Protein AF-A0AAP3MD55-F1 (afdb_monomer_lite)

Foldseek 3Di:
DDAQEFEDLADVVVVLVVQQVVLVVLPDPVVVVVLVVVVVVLVVVLVVCVVVPDDPVSVVVSVVVNCCCVCQFSNDWGKHWYDHLQPPPPDPDTSIDGGGGCNPRVVSSVVRVVVVVVLVVVCVVVVQPPLPRCSRQHDCRLVVLVCCLLPDALPVCVQLLQLLLQLCQFFPCVPCVPPVVVDDPVCCVPPPAVLCVQQVDTHQPTWTQGPVRDIGGSNVSSVVSSVVLLVSLVVSLVVVQVCSVVVSVVSDDDDPDDDVPNDTSFNSQQSSCCVPVVDNDGSSSSSSRSNSVVSNLVSVLVNCVVVVVVVVSVVSVVVVVVVVVVVVVVD

pLDDT: mean 78.18, std 13.75, range [32.19, 92.44]

Radius of gyration: 30.81 Å; chains: 1; bounding box: 77×43×80 Å

Sequence (331 aa):
MSPLLIYTPQNGIYLKELLDGMATLLTESTFSTACDIIMILSVGMVGYQYVMGKKLESLTRFMLTTFLVMYCVLGIKVPVAIIDMQTAEGAGEALTVDHVPLGVALPASLISGMGYGITTAFSDVFRMPDSLEYNKTGMIFGARTWLAATQTRLSMSPDLAQDLSSYIRQCVFTAKLLASHQLSPQELTQSAHLSKTYFEEPSPIYRVILHNGVNLSCGDAAANLKTRLPIAAKLELERLNHLVTTGALTSRNTDSSSLPGEKTFGDRLEAAHKYYMNITEDAAETLTQNILINATRDAAADAFAFSGADAALMNYTNTDSTQKMHIAEAN

InterPro domains:
  IPR012931 TraG, N-terminal, Proteobacteria [PF07916] (6-323)

Organism: Legionella pneumophila (NCBI:txid446)

Secondary structure (DSSP, 8-state):
-PPEEEEESS-HHHHHHHHHHHHHHHHSHHHHHHHHHHHHHHHHHHHHHHHTT--THHHHHHHHHHHIIIIIIII-EEEEEEEETTT-SS-S--EEEEEEEHHHHHHHHHHHHHHHHHHHHHHHHS---TTT-HHHH-TTHHHHHHHHHHT---TT-HHHHHHHHHHIIIIIIIIIIIIS--S-HHHHHH-S-HHHHHHSS--SS-EEE-TTS-EEEHHHHHHHHHHHHHHHHHHHHHHHHHHHHHHHGGG--S-----TT---HHHHHHHHHHHHH-----HHHHHHHHHHHHHHHHHHHHHHHHTT-HHHHHHHHHHHHHHHHHHHHT-

Structure (mmCIF, N/CA/C/O backbone):
data_AF-A0AAP3MD55-F1
#
_entry.id   AF-A0AAP3MD55-F1
#
loop_
_atom_site.group_PDB
_atom_site.id
_atom_site.type_symbol
_atom_site.label_atom_id
_atom_site.label_alt_id
_atom_site.label_comp_id
_atom_site.label_asym_id
_atom_site.label_entity_id
_atom_site.label_seq_id
_atom_site.pdbx_PDB_ins_code
_atom_site.Cartn_x
_atom_site.Cartn_y
_atom_site.Cartn_z
_atom_site.occupancy
_atom_site.B_iso_or_equiv
_atom_site.auth_seq_id
_atom_site.auth_comp_id
_atom_site.auth_asym_id
_atom_site.auth_atom_id
_atom_site.pdbx_PDB_model_num
ATOM 1 N N . MET A 1 1 ? -4.337 -6.535 37.230 1.00 57.78 1 MET A N 1
ATOM 2 C CA . MET A 1 1 ? -5.018 -7.342 36.195 1.00 57.78 1 MET A CA 1
ATOM 3 C C . MET A 1 1 ? -4.155 -7.289 34.953 1.00 57.78 1 MET A C 1
ATOM 5 O O . MET A 1 1 ? -3.677 -6.208 34.639 1.00 57.78 1 MET A O 1
ATOM 9 N N . SER A 1 2 ? -3.887 -8.427 34.315 1.00 73.62 2 SER A N 1
ATOM 10 C CA . SER A 1 2 ? -3.218 -8.453 33.010 1.00 73.62 2 SER A CA 1
ATOM 11 C C . SER A 1 2 ? -4.087 -7.726 31.975 1.00 73.62 2 SER A C 1
ATOM 13 O O . SER A 1 2 ? -5.309 -7.905 32.021 1.00 73.62 2 SER A O 1
ATOM 15 N N . PRO A 1 3 ? -3.505 -6.909 31.081 1.00 82.69 3 PR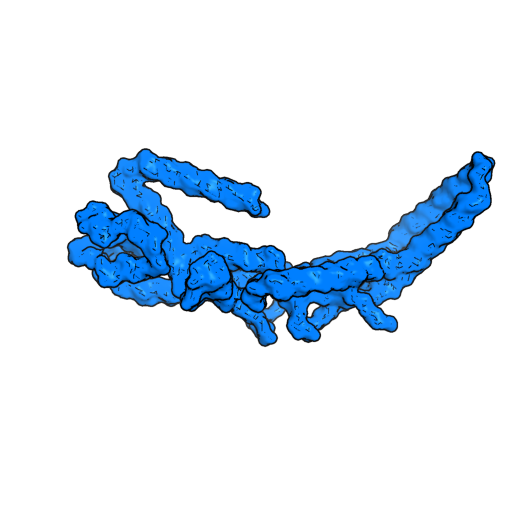O A N 1
ATOM 16 C CA . PRO A 1 3 ? -4.276 -6.226 30.052 1.00 82.69 3 PRO A CA 1
ATOM 17 C C . PRO A 1 3 ? -4.895 -7.234 29.082 1.00 82.69 3 PRO A C 1
ATOM 19 O O . PRO A 1 3 ? -4.301 -8.274 28.788 1.00 82.69 3 PRO A O 1
ATOM 22 N N . LEU A 1 4 ? -6.096 -6.928 28.593 1.00 88.50 4 LEU A N 1
ATOM 23 C CA . LEU A 1 4 ? -6.708 -7.693 27.507 1.00 88.50 4 LEU A CA 1
ATOM 24 C C . LEU A 1 4 ? -6.009 -7.351 26.193 1.00 88.50 4 LEU A C 1
ATOM 26 O O . LEU A 1 4 ? -5.768 -6.182 25.902 1.00 88.50 4 LEU A O 1
ATOM 30 N N . LEU A 1 5 ? -5.695 -8.375 25.405 1.00 89.38 5 LEU A N 1
ATOM 31 C CA . LEU A 1 5 ? -4.980 -8.224 24.141 1.00 89.38 5 LEU A CA 1
ATOM 32 C C . LEU A 1 5 ? -5.976 -8.054 22.998 1.00 89.38 5 LEU A C 1
ATOM 34 O O . LEU A 1 5 ? -6.866 -8.891 22.838 1.00 89.38 5 LEU A O 1
ATOM 38 N N . ILE A 1 6 ? -5.817 -6.998 22.205 1.00 89.94 6 ILE A N 1
ATOM 39 C CA . ILE A 1 6 ? -6.561 -6.797 20.959 1.00 89.94 6 ILE A CA 1
ATOM 40 C C . ILE A 1 6 ? -5.572 -6.789 19.804 1.00 89.94 6 ILE A C 1
ATOM 42 O O . ILE A 1 6 ? -4.626 -6.007 19.802 1.00 89.94 6 ILE A O 1
ATOM 46 N N . TYR A 1 7 ? -5.814 -7.635 18.812 1.00 87.44 7 TYR A N 1
ATOM 47 C CA . TYR A 1 7 ? -4.990 -7.697 17.610 1.00 87.44 7 TYR A CA 1
ATOM 48 C C . TYR A 1 7 ? -5.625 -6.897 16.474 1.00 87.44 7 TYR A C 1
ATOM 50 O O . TYR A 1 7 ? -6.826 -7.010 16.224 1.00 87.44 7 TYR A O 1
ATOM 58 N N . THR A 1 8 ? -4.821 -6.121 15.752 1.00 83.56 8 THR A N 1
ATOM 59 C CA . THR A 1 8 ? -5.267 -5.394 14.557 1.00 83.56 8 THR A CA 1
ATOM 60 C C . THR A 1 8 ? -4.298 -5.608 13.395 1.00 83.56 8 THR A C 1
ATOM 62 O O . THR A 1 8 ? -3.088 -5.532 13.605 1.00 83.56 8 THR A O 1
ATOM 65 N N . PRO A 1 9 ? -4.794 -5.881 12.173 1.00 73.19 9 PRO A N 1
ATOM 66 C CA . PRO A 1 9 ? -3.940 -6.124 11.013 1.00 73.19 9 PRO A CA 1
ATOM 67 C C . PRO A 1 9 ? -3.245 -4.865 10.488 1.00 73.19 9 PRO A C 1
ATOM 69 O O . PRO A 1 9 ? -2.283 -4.990 9.739 1.00 73.19 9 PRO A O 1
ATOM 72 N N . GLN A 1 10 ? -3.759 -3.670 10.804 1.00 71.75 10 GLN A N 1
ATOM 73 C CA . GLN A 1 10 ? -3.178 -2.392 10.391 1.00 71.75 10 GLN A CA 1
ATOM 74 C C . GLN A 1 10 ? -3.721 -1.239 11.250 1.00 71.75 10 GLN A C 1
ATOM 76 O O . GLN A 1 10 ? -4.864 -1.280 11.714 1.00 71.75 10 GLN A O 1
ATOM 81 N N . ASN A 1 11 ? -2.924 -0.174 11.380 1.00 71.56 11 ASN A N 1
ATOM 82 C CA . ASN A 1 11 ? -3.318 1.126 11.930 1.00 71.56 11 ASN A CA 1
ATOM 83 C C . ASN A 1 11 ? -3.772 1.071 13.402 1.00 71.56 11 ASN A C 1
ATOM 85 O O . ASN A 1 11 ? -4.817 1.613 13.771 1.00 71.56 11 ASN A O 1
ATOM 89 N N . GLY A 1 12 ? -2.971 0.436 14.262 1.00 77.50 12 GLY A N 1
ATOM 90 C CA . GLY A 1 12 ? -3.258 0.337 15.697 1.00 77.50 12 GLY A CA 1
ATOM 91 C C . GLY A 1 12 ? -3.393 1.677 16.422 1.00 77.50 12 GLY A C 1
ATOM 92 O O . GLY A 1 12 ? -4.111 1.757 17.416 1.00 77.50 12 GLY A O 1
ATOM 93 N N . ILE A 1 13 ? -2.791 2.747 15.899 1.00 80.62 13 ILE A N 1
ATOM 94 C CA . ILE A 1 13 ? -2.913 4.107 16.448 1.00 80.62 13 ILE A CA 1
ATOM 95 C C . ILE A 1 13 ? -4.346 4.629 16.321 1.00 80.62 13 ILE A C 1
ATOM 97 O O . ILE A 1 13 ? -4.876 5.179 17.279 1.00 80.62 13 ILE A O 1
ATOM 101 N N . TYR A 1 14 ? -5.015 4.387 15.193 1.00 82.56 14 TYR A N 1
ATOM 102 C CA . TYR A 1 14 ? -6.408 4.805 15.019 1.00 82.56 14 TYR A CA 1
ATOM 103 C C . TYR A 1 14 ? -7.353 4.032 15.946 1.00 82.56 14 TYR A C 1
ATOM 105 O O . TYR A 1 14 ? -8.288 4.594 16.512 1.00 82.56 14 TYR A O 1
ATOM 113 N N . LEU A 1 15 ? -7.085 2.737 16.155 1.00 86.88 15 LEU A N 1
ATOM 114 C CA . LEU A 1 15 ? -7.827 1.939 17.132 1.00 86.88 15 LEU A CA 1
ATOM 115 C C . LEU A 1 15 ? -7.600 2.452 18.561 1.00 86.88 15 LEU A C 1
ATOM 117 O O . LEU A 1 15 ? -8.547 2.508 19.344 1.00 86.88 15 LEU A O 1
ATOM 121 N N . LYS A 1 16 ? -6.368 2.861 18.885 1.00 86.56 16 LYS A N 1
ATOM 122 C CA . LYS A 1 16 ? -6.043 3.503 20.159 1.00 86.56 16 LYS A CA 1
ATOM 123 C C . LYS A 1 16 ? -6.838 4.799 20.337 1.00 86.56 16 LYS A C 1
ATOM 125 O O . LYS A 1 16 ? -7.533 4.925 21.336 1.00 86.56 16 LYS A O 1
ATOM 130 N N . GLU A 1 17 ? -6.807 5.707 19.360 1.00 87.88 17 GLU A N 1
ATOM 131 C CA . GLU A 1 17 ? -7.567 6.968 19.393 1.00 87.88 17 GLU A CA 1
ATOM 132 C C . GLU A 1 17 ? -9.073 6.737 19.572 1.00 87.88 17 GLU A C 1
ATOM 134 O O . GLU A 1 17 ? -9.729 7.446 20.335 1.00 87.88 17 GLU A O 1
ATOM 139 N N . LEU A 1 18 ? -9.626 5.711 18.919 1.00 90.31 18 LEU A N 1
ATOM 140 C CA . LEU A 1 18 ? -11.033 5.339 19.057 1.00 90.31 18 LEU A CA 1
ATOM 141 C C . LEU A 1 18 ? -11.353 4.858 20.480 1.00 90.31 18 LEU A C 1
ATOM 143 O O . LEU A 1 18 ? -12.345 5.296 21.068 1.00 90.31 18 LEU A O 1
ATOM 147 N N . LEU A 1 19 ? -10.524 3.976 21.049 1.00 91.44 19 LEU A N 1
ATOM 148 C CA . LEU A 1 19 ? -10.720 3.472 22.411 1.00 91.44 19 LEU A CA 1
ATOM 149 C C . LEU A 1 19 ? -10.493 4.562 23.470 1.00 91.44 19 LEU A C 1
ATOM 151 O O . LEU A 1 19 ? -11.279 4.636 24.413 1.00 91.44 19 LEU A O 1
ATOM 155 N N . ASP A 1 20 ? -9.495 5.430 23.291 1.00 91.19 20 ASP A N 1
ATOM 156 C CA . ASP A 1 20 ? -9.236 6.596 24.147 1.00 91.19 20 ASP A CA 1
ATOM 157 C C . ASP A 1 20 ? -10.417 7.582 24.105 1.00 91.19 20 ASP A C 1
ATOM 159 O O . ASP A 1 20 ? -10.906 8.038 25.145 1.00 91.19 20 ASP A O 1
ATOM 163 N N . GLY A 1 21 ? -10.936 7.874 22.907 1.00 90.56 21 GLY A N 1
ATOM 164 C CA . GLY A 1 21 ? -12.112 8.722 22.719 1.00 90.56 21 GLY A CA 1
ATOM 165 C C . GLY A 1 21 ? -13.358 8.138 23.387 1.00 90.56 21 GLY A C 1
ATOM 166 O O . GLY A 1 21 ? -14.072 8.840 24.104 1.00 90.56 21 GLY A O 1
ATOM 167 N N . MET A 1 22 ? -13.590 6.832 23.234 1.00 89.94 22 MET A N 1
ATOM 168 C CA . MET A 1 22 ? -14.680 6.130 23.914 1.00 89.94 22 MET A CA 1
ATOM 169 C C . MET A 1 22 ? -14.520 6.168 25.440 1.00 89.94 22 MET A C 1
ATOM 171 O O . MET A 1 22 ? -15.483 6.471 26.144 1.00 89.94 22 MET A O 1
ATOM 175 N N . ALA A 1 23 ? -13.327 5.874 25.964 1.00 90.00 23 ALA A N 1
ATOM 176 C CA . ALA A 1 23 ? -13.060 5.904 27.401 1.00 90.00 23 ALA A CA 1
ATOM 177 C C . ALA A 1 23 ? -13.320 7.300 27.987 1.00 90.00 23 ALA A C 1
ATOM 179 O O . ALA A 1 23 ? -13.943 7.414 29.044 1.00 90.00 23 ALA A O 1
ATOM 180 N N . THR A 1 24 ? -12.930 8.347 27.254 1.00 90.56 24 THR A N 1
ATOM 181 C CA . THR A 1 24 ? -13.181 9.748 27.615 1.00 90.56 24 THR A CA 1
ATOM 182 C C . THR A 1 24 ? -14.683 10.049 27.655 1.00 90.56 24 THR A C 1
ATOM 184 O O . THR A 1 24 ? -15.189 10.490 28.688 1.00 90.56 24 THR A O 1
ATOM 187 N N . LEU A 1 25 ? -15.431 9.718 26.596 1.00 88.88 25 LEU A N 1
ATOM 188 C CA . LEU A 1 25 ? -16.883 9.947 26.524 1.00 88.88 25 LEU A CA 1
ATOM 189 C C . LEU A 1 25 ? -17.654 9.241 27.647 1.00 88.88 25 LEU A C 1
ATOM 191 O O . LEU A 1 25 ? -18.584 9.802 28.222 1.00 88.88 25 LEU A O 1
ATOM 195 N N . LEU A 1 26 ? -17.249 8.022 28.007 1.00 86.69 26 LEU A N 1
ATOM 196 C CA . LEU A 1 26 ? -17.885 7.249 29.077 1.00 86.69 26 LEU A CA 1
ATOM 197 C C . LEU A 1 26 ? -17.577 7.781 30.483 1.00 86.69 26 LEU A C 1
ATOM 199 O O . LEU A 1 26 ? -18.231 7.380 31.447 1.00 86.69 26 LEU A O 1
ATOM 203 N N . THR A 1 27 ? -16.575 8.651 30.623 1.00 85.38 27 THR A N 1
ATOM 204 C CA . THR A 1 27 ? -16.281 9.353 31.881 1.00 85.38 27 THR A CA 1
ATOM 205 C C . THR A 1 27 ? -16.984 10.700 32.007 1.00 85.38 27 THR A C 1
ATOM 207 O O . THR A 1 27 ? -17.004 11.259 33.103 1.00 85.38 27 THR A O 1
ATOM 210 N N . GLU A 1 28 ? -17.594 11.217 30.938 1.00 90.88 28 GLU A N 1
ATOM 211 C CA . GLU A 1 28 ? -18.309 12.489 30.999 1.00 90.88 28 GLU A CA 1
ATOM 212 C C . GLU A 1 28 ? -19.597 12.403 31.833 1.00 90.88 28 GLU A C 1
ATOM 214 O O . GLU A 1 28 ? -20.364 11.436 31.780 1.00 90.88 28 GLU A O 1
ATOM 219 N N . SER A 1 29 ? -19.895 13.483 32.561 1.00 88.44 29 SER A N 1
ATOM 220 C CA . SER A 1 29 ? -21.131 13.623 33.344 1.00 88.44 29 SER A CA 1
ATOM 221 C C . SER A 1 29 ? -22.388 13.584 32.471 1.00 88.44 29 SER A C 1
ATOM 223 O O . SER A 1 29 ? -23.437 13.117 32.919 1.00 88.44 29 SER A O 1
ATOM 225 N N . THR A 1 30 ? -22.282 14.017 31.212 1.00 91.38 30 THR A N 1
ATOM 226 C CA . THR A 1 30 ? -23.355 13.939 30.215 1.00 91.38 30 THR A CA 1
ATOM 227 C C . THR A 1 30 ? -23.773 12.491 29.964 1.00 91.38 30 THR A C 1
ATOM 229 O O . THR A 1 30 ? -24.968 12.196 29.948 1.00 91.38 30 THR A O 1
ATOM 232 N N . PHE A 1 31 ? -22.807 11.571 29.837 1.00 88.44 31 PHE A N 1
ATOM 233 C CA . PHE A 1 31 ? -23.082 10.146 29.646 1.00 88.44 31 PHE A CA 1
ATOM 234 C C . PHE A 1 31 ? -23.752 9.534 30.880 1.00 88.44 31 PHE A C 1
ATOM 236 O O . PHE A 1 31 ? -24.764 8.846 30.753 1.00 88.44 31 PHE A O 1
ATOM 243 N N . SER A 1 32 ? -23.253 9.852 32.081 1.00 87.00 32 SER A N 1
ATOM 244 C CA . SER A 1 32 ? -23.887 9.411 33.333 1.00 87.00 32 SER A CA 1
ATOM 245 C C . SER A 1 32 ? -25.334 9.900 33.437 1.00 87.00 32 SER A C 1
ATOM 247 O O . SER A 1 32 ? -26.233 9.119 33.732 1.00 87.00 32 SER A O 1
ATOM 249 N N . THR A 1 33 ? -25.577 11.173 33.118 1.00 91.81 33 THR A N 1
ATOM 250 C CA . THR A 1 33 ? -26.919 11.773 33.170 1.00 91.81 33 THR A CA 1
ATOM 251 C C . THR A 1 33 ? -27.865 11.123 32.158 1.00 91.81 33 THR A C 1
ATOM 253 O O . THR A 1 33 ? -29.029 10.866 32.461 1.00 91.81 33 THR A O 1
ATOM 256 N N . ALA A 1 34 ? -27.374 10.816 30.954 1.00 90.12 34 ALA A N 1
ATOM 257 C CA . ALA A 1 34 ? -28.147 10.094 29.950 1.00 90.12 34 ALA A CA 1
ATOM 258 C C . ALA A 1 34 ? -28.532 8.684 30.436 1.00 90.12 34 ALA A C 1
ATOM 260 O O . ALA A 1 34 ? -29.691 8.285 30.295 1.00 90.12 34 ALA A O 1
ATOM 261 N N . CYS A 1 35 ? -27.598 7.959 31.062 1.00 88.38 35 CYS A N 1
ATOM 262 C CA . CYS A 1 35 ? -27.867 6.660 31.682 1.00 88.38 35 CYS A CA 1
ATOM 263 C C . CYS A 1 35 ? -28.930 6.756 32.787 1.00 88.38 35 CYS A C 1
ATOM 265 O O . CYS A 1 35 ? -29.834 5.920 32.824 1.00 88.38 35 CYS A O 1
ATOM 267 N N . ASP A 1 36 ? -28.887 7.795 33.625 1.00 89.25 36 ASP A N 1
ATOM 268 C CA . ASP A 1 36 ? -29.876 8.016 34.687 1.00 89.25 36 ASP A CA 1
ATOM 269 C C . ASP A 1 36 ? -31.285 8.275 34.129 1.00 89.25 36 ASP A C 1
ATOM 271 O O . ASP A 1 36 ? -32.263 7.681 34.593 1.00 89.25 36 ASP A O 1
ATOM 275 N N . ILE A 1 37 ? -31.408 9.102 33.084 1.00 91.75 37 ILE A N 1
ATOM 276 C CA . ILE A 1 37 ? -32.695 9.374 32.419 1.00 91.75 37 ILE A CA 1
ATOM 277 C C . ILE A 1 37 ? -33.273 8.089 31.812 1.00 91.75 37 ILE A C 1
ATOM 279 O O . ILE A 1 37 ? -34.453 7.781 32.009 1.00 91.75 37 ILE A O 1
ATOM 283 N N . ILE A 1 38 ? -32.446 7.313 31.102 1.00 89.56 38 ILE A N 1
ATOM 284 C CA . ILE A 1 38 ? -32.853 6.028 30.517 1.00 89.56 38 ILE A CA 1
ATOM 285 C C . ILE A 1 38 ? -33.285 5.059 31.620 1.00 89.56 38 ILE A C 1
ATOM 287 O O . ILE A 1 38 ? -34.296 4.370 31.472 1.00 89.56 38 ILE A O 1
ATOM 291 N N . MET A 1 39 ? -32.571 5.035 32.747 1.00 88.38 39 MET A N 1
ATOM 292 C CA . MET A 1 39 ? -32.909 4.186 33.882 1.00 88.38 39 MET A CA 1
ATOM 293 C C . MET A 1 39 ? -34.288 4.542 34.456 1.00 88.38 39 MET A C 1
ATOM 295 O O . MET A 1 39 ? -35.113 3.645 34.627 1.00 88.38 39 MET A O 1
ATOM 299 N N . ILE A 1 40 ? -34.603 5.825 34.653 1.00 90.75 40 ILE A N 1
ATOM 300 C CA . ILE A 1 40 ? -35.925 6.265 35.137 1.00 90.75 40 ILE A CA 1
ATOM 301 C C . ILE A 1 40 ? -37.043 5.848 34.169 1.00 90.75 40 ILE A C 1
ATOM 303 O O . ILE A 1 40 ? -38.055 5.279 34.591 1.00 90.75 40 ILE A O 1
ATOM 307 N N . LEU A 1 41 ? -36.853 6.070 32.864 1.00 90.50 41 LEU A N 1
ATOM 308 C CA . LEU A 1 41 ? -37.822 5.662 31.840 1.00 90.50 41 LEU A CA 1
ATOM 309 C C . LEU A 1 41 ? -38.013 4.139 31.810 1.00 90.50 41 LEU A C 1
ATOM 311 O O . LEU A 1 41 ? -39.141 3.651 31.698 1.00 90.50 41 LEU A O 1
ATOM 315 N N . SER A 1 42 ? -36.923 3.381 31.955 1.00 87.25 42 SER A N 1
ATOM 316 C CA . SER A 1 42 ? -36.950 1.918 31.957 1.00 87.25 42 SER A CA 1
ATOM 317 C C . SER A 1 42 ? -37.716 1.353 33.160 1.00 87.25 42 SER A C 1
ATOM 319 O O . SER A 1 42 ? -38.544 0.456 32.990 1.00 87.25 42 SER A O 1
ATOM 321 N N . VAL A 1 43 ? -37.542 1.943 34.349 1.00 88.69 43 VAL A N 1
ATOM 322 C CA . VAL A 1 43 ? -38.314 1.599 35.553 1.00 88.69 43 VAL A CA 1
ATOM 323 C C . VAL A 1 43 ? -39.800 1.893 35.341 1.00 88.69 43 VAL A C 1
ATOM 325 O O . VAL A 1 43 ? -40.638 1.047 35.658 1.00 88.69 43 VAL A O 1
ATOM 328 N N . GLY A 1 44 ? -40.143 3.043 34.747 1.00 88.44 44 GLY A N 1
ATOM 329 C CA . GLY A 1 44 ? -41.530 3.398 34.430 1.00 88.44 44 GLY A CA 1
ATOM 330 C C . GLY A 1 44 ? -42.199 2.402 33.475 1.00 88.44 44 GLY A C 1
ATOM 331 O O . GLY A 1 44 ? -43.313 1.938 33.730 1.00 88.44 44 GLY A O 1
ATOM 332 N N . MET A 1 45 ? -41.493 2.002 32.414 1.00 85.62 45 MET A N 1
ATOM 333 C CA . MET A 1 45 ? -41.982 1.024 31.436 1.00 85.62 45 MET A CA 1
ATOM 334 C C . MET A 1 45 ? -42.199 -0.366 32.052 1.00 85.62 45 MET A C 1
ATOM 336 O O . MET A 1 45 ? -43.174 -1.052 31.736 1.00 85.62 45 MET A O 1
ATOM 340 N N . VAL A 1 46 ? -41.309 -0.797 32.946 1.00 87.06 46 VAL A N 1
ATOM 341 C CA . VAL A 1 46 ? -41.440 -2.084 33.646 1.00 87.06 46 VAL A CA 1
ATOM 342 C C . VAL A 1 46 ? -42.566 -2.043 34.675 1.00 87.06 46 VAL A C 1
ATOM 344 O O . VAL A 1 46 ? -43.336 -2.999 34.759 1.00 87.06 46 VAL A O 1
ATOM 347 N N . GLY A 1 47 ? -42.729 -0.925 35.390 1.00 85.31 47 GLY A N 1
ATOM 348 C CA . GLY A 1 47 ? -43.863 -0.700 36.286 1.00 85.31 47 GLY A CA 1
ATOM 349 C C . GLY A 1 47 ? -45.206 -0.794 35.557 1.00 85.31 47 GLY A C 1
ATOM 350 O O . GLY A 1 47 ? -46.111 -1.488 36.017 1.00 85.31 47 GLY A O 1
ATOM 351 N N . TYR A 1 48 ? -45.314 -0.193 34.369 1.00 85.62 48 TYR A N 1
ATOM 352 C CA . TYR A 1 48 ? -46.506 -0.309 33.523 1.00 85.62 48 TYR A CA 1
ATOM 353 C C . TYR A 1 48 ? -46.791 -1.761 33.098 1.00 85.62 48 TYR A C 1
ATOM 355 O O . TYR A 1 48 ? -47.921 -2.240 33.215 1.00 85.62 48 TYR A O 1
ATOM 363 N N . GLN A 1 49 ? -45.764 -2.494 32.651 1.00 83.25 49 GLN A N 1
ATOM 364 C CA . GLN A 1 49 ? -45.908 -3.900 32.252 1.00 83.25 49 GLN A CA 1
ATOM 365 C C . GLN A 1 49 ? -46.322 -4.811 33.414 1.00 83.25 49 GLN A C 1
ATOM 367 O O . GLN A 1 49 ? -47.097 -5.746 33.203 1.00 83.25 49 GLN A O 1
ATOM 372 N N . TYR A 1 50 ? -45.842 -4.524 34.624 1.00 84.00 50 TYR A N 1
ATOM 373 C CA . TYR A 1 50 ? -46.226 -5.246 35.833 1.00 84.00 50 TYR A CA 1
ATOM 374 C C . TYR A 1 50 ? -47.717 -5.059 36.159 1.00 84.00 50 TYR A C 1
ATOM 376 O O . TYR A 1 50 ? -48.417 -6.034 36.428 1.00 84.00 50 TYR A O 1
ATOM 384 N N . VAL A 1 51 ? -48.234 -3.827 36.058 1.00 84.19 51 VAL A N 1
ATOM 385 C CA . VAL A 1 51 ? -49.654 -3.513 36.315 1.00 84.19 51 VAL A CA 1
ATOM 386 C C . VAL A 1 51 ? -50.583 -4.135 35.264 1.00 84.19 51 VAL A C 1
ATOM 388 O O . VAL A 1 51 ? -51.671 -4.591 35.605 1.00 84.19 51 VAL A O 1
ATOM 391 N N . MET A 1 52 ? -50.149 -4.231 34.003 1.00 80.62 52 MET A N 1
ATOM 392 C CA . MET A 1 52 ? -50.923 -4.838 32.906 1.00 80.62 52 MET A CA 1
ATOM 393 C C . MET A 1 52 ? -50.913 -6.381 32.892 1.00 80.62 52 MET A C 1
ATOM 395 O O . MET A 1 52 ? -51.314 -7.001 31.907 1.00 80.62 52 MET A O 1
ATOM 399 N N . GLY A 1 53 ? -50.479 -7.027 33.980 1.00 69.94 53 GLY A N 1
ATOM 400 C CA . GLY A 1 53 ? -50.638 -8.471 34.181 1.00 69.94 53 GLY A CA 1
ATOM 401 C C . GLY A 1 53 ? -49.501 -9.341 33.639 1.00 69.94 53 GLY A C 1
ATOM 402 O O . GLY A 1 53 ? -49.634 -10.568 33.606 1.00 69.94 53 GLY A O 1
ATOM 403 N N . LYS A 1 54 ? -48.360 -8.759 33.241 1.00 62.38 54 LYS A N 1
ATOM 404 C CA . LYS A 1 54 ? -47.158 -9.550 32.938 1.00 62.38 54 LYS A CA 1
ATOM 405 C C . LYS A 1 54 ? -46.445 -9.931 34.244 1.00 62.38 54 LYS A C 1
ATOM 407 O O . LYS A 1 54 ? -46.155 -9.083 35.079 1.00 62.38 54 LYS A O 1
ATOM 412 N N . LYS A 1 55 ? -46.187 -11.238 34.402 1.00 71.31 55 LYS A N 1
ATOM 413 C CA . LYS A 1 55 ? -45.639 -11.920 35.595 1.00 71.31 55 LYS A CA 1
ATOM 414 C C . LYS A 1 55 ? -44.390 -11.246 36.198 1.00 71.31 55 LYS A C 1
ATOM 416 O O . LYS A 1 55 ? -43.639 -10.573 35.496 1.00 71.31 55 LYS A O 1
ATOM 421 N N . LEU A 1 56 ? -44.100 -11.598 37.462 1.00 74.25 56 LEU A N 1
ATOM 422 C CA . LEU A 1 56 ? -42.859 -11.345 38.231 1.00 74.25 56 LEU A CA 1
ATOM 423 C C . LEU A 1 56 ? -41.561 -11.511 37.406 1.00 74.25 56 LEU A C 1
ATOM 425 O O . LEU A 1 56 ? -40.568 -10.828 37.634 1.00 74.25 56 LEU A O 1
ATOM 429 N N . GLU A 1 57 ? -41.604 -12.375 36.395 1.00 79.00 57 GLU A N 1
ATOM 430 C CA . GLU A 1 57 ? -40.555 -12.609 35.401 1.00 79.00 57 GLU A CA 1
ATOM 431 C C . GLU A 1 57 ? -40.114 -11.350 34.625 1.00 79.00 57 GLU A C 1
ATOM 433 O O . GLU A 1 57 ? -38.981 -11.279 34.158 1.00 79.00 57 GLU A O 1
ATOM 438 N N . SER A 1 58 ? -40.988 -10.353 34.441 1.00 78.25 58 SER A N 1
ATOM 439 C CA . SER A 1 58 ? -40.616 -9.076 33.809 1.00 78.25 58 SER A CA 1
ATOM 440 C C . SER A 1 58 ? -39.737 -8.226 34.728 1.00 78.25 58 SER A C 1
ATOM 442 O O . SER A 1 58 ? -38.843 -7.529 34.255 1.00 78.25 58 SER A O 1
ATOM 444 N N . LEU A 1 59 ? -39.983 -8.290 36.038 1.00 81.75 59 LEU A N 1
ATOM 445 C CA . LEU A 1 59 ? -39.255 -7.522 37.043 1.00 81.75 59 LEU A CA 1
ATOM 446 C C . LEU A 1 59 ? -37.886 -8.147 37.323 1.00 81.75 59 LEU A C 1
ATOM 448 O O . LEU A 1 59 ? -36.889 -7.433 37.401 1.00 81.75 59 LEU A O 1
ATOM 452 N N . THR A 1 60 ? -37.818 -9.480 37.391 1.00 83.44 60 THR A N 1
ATOM 453 C CA . THR A 1 60 ? -36.540 -10.191 37.529 1.00 83.44 60 THR A CA 1
ATOM 454 C C . THR A 1 60 ? -35.663 -10.013 36.293 1.00 83.44 60 THR A C 1
ATOM 456 O O . THR A 1 60 ? -34.488 -9.697 36.447 1.00 83.44 60 THR A O 1
ATOM 459 N N . ARG A 1 61 ? -36.220 -10.124 35.075 1.00 85.44 61 ARG A N 1
ATOM 460 C CA . ARG A 1 61 ? -35.479 -9.838 33.833 1.00 85.44 61 ARG A CA 1
ATOM 461 C C . ARG A 1 61 ? -34.951 -8.413 33.803 1.00 85.44 61 ARG A C 1
ATOM 463 O O . ARG A 1 61 ? -33.777 -8.228 33.520 1.00 85.44 61 ARG A O 1
ATOM 470 N N . PHE A 1 62 ? -35.778 -7.428 34.145 1.00 86.81 62 PHE A N 1
ATOM 471 C CA . PHE A 1 62 ? -35.334 -6.040 34.201 1.00 86.81 62 PHE A CA 1
ATOM 472 C C . PHE A 1 62 ? -34.171 -5.842 35.177 1.00 86.81 62 PHE A C 1
ATOM 474 O O . PHE A 1 62 ? -33.145 -5.297 34.789 1.00 86.81 62 PHE A O 1
ATOM 481 N N . MET A 1 63 ? -34.295 -6.327 36.416 1.00 85.50 63 MET A N 1
ATOM 482 C CA . MET A 1 63 ? -33.228 -6.198 37.412 1.00 85.50 63 MET A CA 1
ATOM 483 C C . MET A 1 63 ? -31.931 -6.858 36.947 1.00 85.50 63 MET A C 1
ATOM 485 O O . MET A 1 63 ? -30.862 -6.268 37.070 1.00 85.50 63 MET A O 1
ATOM 489 N N . LEU A 1 64 ? -32.023 -8.054 36.364 1.00 88.12 64 LEU A N 1
ATOM 490 C CA . LEU A 1 64 ? -30.863 -8.816 35.914 1.00 88.12 64 LEU A CA 1
ATOM 491 C C . LEU A 1 64 ? -30.204 -8.167 34.687 1.00 88.12 64 LEU A C 1
ATOM 493 O O . LEU A 1 64 ? -28.987 -8.012 34.661 1.00 88.12 64 LEU A O 1
ATOM 497 N N . THR A 1 65 ? -30.991 -7.722 33.702 1.00 87.25 65 THR A N 1
ATOM 498 C CA . THR A 1 65 ? -30.483 -7.035 32.506 1.00 87.25 65 THR A CA 1
ATOM 499 C C . THR A 1 65 ? -29.876 -5.678 32.851 1.00 87.25 65 THR A C 1
ATOM 501 O O . THR A 1 65 ? -28.771 -5.386 32.402 1.00 87.25 65 THR A O 1
ATOM 504 N N . THR A 1 66 ? -30.537 -4.866 33.678 1.00 87.06 66 THR A N 1
ATOM 505 C CA . THR A 1 66 ? -30.014 -3.557 34.098 1.00 87.06 66 THR A CA 1
ATOM 506 C C . THR A 1 66 ? -28.746 -3.716 34.928 1.00 87.06 66 THR A C 1
ATOM 508 O O . THR A 1 66 ? -27.770 -3.012 34.679 1.00 87.06 66 THR A O 1
ATOM 511 N N . PHE A 1 67 ? -28.713 -4.682 35.854 1.00 86.56 67 PHE A N 1
ATOM 512 C CA . PHE A 1 67 ? -27.507 -4.992 36.619 1.00 86.56 67 PHE A CA 1
ATOM 513 C C . PHE A 1 67 ? -26.348 -5.406 35.702 1.00 86.56 67 PHE A C 1
ATOM 515 O O . PHE A 1 67 ? -25.252 -4.859 35.803 1.00 86.56 67 PHE A O 1
ATOM 522 N N . LEU A 1 68 ? -26.598 -6.328 34.769 1.00 88.69 68 LEU A N 1
ATOM 523 C CA . LEU A 1 68 ? -25.581 -6.832 33.850 1.00 88.69 68 LEU A CA 1
ATOM 524 C C . LEU A 1 68 ? -25.038 -5.720 32.944 1.00 88.69 68 LEU A C 1
ATOM 526 O O . LEU A 1 68 ? -23.826 -5.582 32.803 1.00 88.69 68 LEU A O 1
ATOM 530 N N . VAL A 1 69 ? -25.906 -4.901 32.350 1.00 87.50 69 VAL A N 1
ATOM 531 C CA . VAL A 1 69 ? -25.473 -3.839 31.430 1.00 87.50 69 VAL A CA 1
ATOM 532 C C . VAL A 1 69 ? -24.739 -2.725 32.179 1.00 87.50 69 VAL A C 1
ATOM 534 O O . VAL A 1 69 ? -23.637 -2.344 31.786 1.00 87.50 69 VAL A O 1
ATOM 537 N N . MET A 1 70 ? -25.298 -2.226 33.281 1.00 84.88 70 MET A N 1
ATOM 538 C CA . MET A 1 70 ? -24.712 -1.080 33.979 1.00 84.88 70 MET A CA 1
ATOM 539 C C . MET A 1 70 ? -23.440 -1.449 34.735 1.00 84.88 70 MET A C 1
ATOM 541 O O . MET A 1 70 ? -22.444 -0.740 34.629 1.00 84.88 70 MET A O 1
ATOM 545 N N . TYR A 1 71 ? -23.434 -2.568 35.462 1.00 85.31 71 TYR A N 1
ATOM 546 C CA . TYR A 1 71 ? -22.283 -2.935 36.285 1.00 85.31 71 TYR A CA 1
ATOM 547 C C . TYR A 1 71 ? -21.281 -3.806 35.531 1.00 85.31 71 TYR A C 1
ATOM 549 O O . TYR A 1 71 ? -20.092 -3.509 35.573 1.00 85.31 71 TYR A O 1
ATOM 557 N N . CYS A 1 72 ? -21.719 -4.853 34.824 1.00 85.62 72 CYS A N 1
ATOM 558 C CA . CYS A 1 72 ? -20.781 -5.793 34.200 1.00 85.62 72 CYS A CA 1
ATOM 559 C C . CYS A 1 72 ? -20.245 -5.306 32.846 1.00 85.62 72 CYS A C 1
ATOM 561 O O . CYS A 1 72 ? -19.057 -5.465 32.581 1.00 85.62 72 CYS A O 1
ATOM 563 N N . VAL A 1 73 ? -21.096 -4.732 31.990 1.00 88.06 73 VAL A N 1
ATOM 564 C CA . VAL A 1 73 ? -20.715 -4.312 30.626 1.00 88.06 73 VAL A CA 1
ATOM 565 C C . VAL A 1 73 ? -20.063 -2.928 30.639 1.00 88.06 73 VAL A C 1
ATOM 567 O O . VAL A 1 73 ? -18.982 -2.773 30.075 1.00 88.06 73 VAL A O 1
ATOM 570 N N . LEU A 1 74 ? -20.692 -1.940 31.287 1.00 86.44 74 LEU A N 1
ATOM 571 C CA . LEU A 1 74 ? -20.221 -0.546 31.304 1.00 86.44 74 LEU A CA 1
ATOM 572 C C . LEU A 1 74 ? -19.372 -0.194 32.537 1.00 86.44 74 LEU A C 1
ATOM 574 O O . LEU A 1 74 ? -18.425 0.585 32.429 1.00 86.44 74 LEU A O 1
ATOM 578 N N . GLY A 1 75 ? -19.708 -0.747 33.704 1.00 83.44 75 GLY A N 1
ATOM 579 C CA . GLY A 1 75 ? -19.118 -0.350 34.984 1.00 83.44 75 GLY A CA 1
ATOM 580 C C . GLY A 1 75 ? -17.714 -0.899 35.240 1.00 83.44 75 GLY A C 1
ATOM 581 O O . GLY A 1 75 ? -16.866 -0.188 35.781 1.00 83.44 75 GLY A O 1
ATOM 582 N N . ILE A 1 76 ? -17.439 -2.147 34.849 1.00 88.50 76 ILE A N 1
ATOM 583 C CA . ILE A 1 76 ? -16.103 -2.739 34.995 1.00 88.50 76 ILE A CA 1
ATOM 584 C C . ILE A 1 76 ? -15.204 -2.195 33.887 1.00 88.50 76 ILE A C 1
ATOM 586 O O . ILE A 1 76 ? -15.438 -2.456 32.710 1.00 88.50 76 ILE A O 1
ATOM 590 N N . LYS A 1 77 ? -14.150 -1.475 34.272 1.00 90.12 77 LYS A N 1
ATOM 591 C CA . LYS A 1 77 ? -13.145 -0.929 33.357 1.00 90.12 77 LYS A CA 1
ATOM 592 C C . LYS A 1 77 ? -11.859 -1.742 33.434 1.00 90.12 77 LYS A C 1
ATOM 594 O O . LYS A 1 77 ? -11.403 -2.076 34.527 1.00 90.12 77 LYS A O 1
ATOM 599 N N . VAL A 1 78 ? -11.280 -2.054 32.282 1.00 90.31 78 VAL A N 1
ATOM 600 C CA . VAL A 1 78 ? -10.087 -2.894 32.149 1.00 90.31 78 VAL A CA 1
ATOM 601 C C . VAL A 1 78 ? -9.054 -2.233 31.235 1.00 90.31 78 VAL A C 1
ATOM 603 O O . VAL A 1 78 ? -9.435 -1.546 30.286 1.00 90.31 78 VAL A O 1
ATOM 606 N N . PRO A 1 79 ? -7.752 -2.424 31.509 1.00 91.06 79 PRO A N 1
ATOM 607 C CA . PRO A 1 79 ? -6.701 -1.996 30.599 1.00 91.06 79 PRO A CA 1
ATOM 608 C C . PRO A 1 79 ? -6.646 -2.919 29.377 1.00 91.06 79 PRO A C 1
ATOM 610 O O . PRO A 1 79 ? -6.796 -4.142 29.490 1.00 91.06 79 PRO A O 1
ATOM 613 N N . VAL A 1 80 ? -6.410 -2.329 28.210 1.00 90.44 80 VAL A N 1
ATOM 614 C CA . VAL A 1 80 ? -6.311 -3.016 26.922 1.00 90.44 80 VAL A CA 1
ATOM 615 C C . VAL A 1 80 ? -4.953 -2.723 26.303 1.00 90.44 80 VAL A C 1
ATOM 617 O O . VAL A 1 80 ? -4.508 -1.581 26.283 1.00 90.44 80 VAL A O 1
ATOM 620 N N . ALA A 1 81 ? -4.307 -3.757 25.777 1.00 89.75 81 ALA A N 1
ATOM 621 C CA . ALA A 1 81 ? -3.081 -3.649 25.004 1.00 89.75 81 ALA A CA 1
ATOM 622 C C . ALA A 1 81 ? -3.378 -4.016 23.546 1.00 89.75 81 ALA A C 1
ATOM 624 O O . ALA A 1 81 ? -3.816 -5.129 23.246 1.00 89.75 81 ALA A O 1
ATOM 625 N N . ILE A 1 82 ? -3.162 -3.061 22.645 1.00 86.94 82 ILE A N 1
ATOM 626 C CA . ILE A 1 82 ? -3.353 -3.230 21.208 1.00 86.94 82 ILE A CA 1
ATOM 627 C C . ILE A 1 82 ? -2.028 -3.688 20.598 1.00 86.94 82 ILE A C 1
ATOM 629 O O . ILE A 1 82 ? -0.999 -3.025 20.747 1.00 86.94 82 ILE A O 1
ATOM 633 N N . ILE A 1 83 ? -2.072 -4.814 19.892 1.00 84.19 83 ILE A N 1
ATOM 634 C CA . ILE A 1 83 ? -0.962 -5.364 19.117 1.00 84.19 83 ILE A CA 1
ATOM 635 C C . ILE A 1 83 ? -1.266 -5.127 17.636 1.00 84.19 83 ILE A C 1
ATOM 637 O O . ILE A 1 83 ? -2.206 -5.708 17.088 1.00 84.19 83 ILE A O 1
ATOM 641 N N . ASP A 1 84 ? -0.466 -4.274 16.997 1.00 77.38 84 ASP A N 1
ATOM 642 C CA . ASP A 1 84 ? -0.490 -4.093 15.545 1.00 77.38 84 ASP A CA 1
ATOM 643 C C . ASP A 1 84 ? 0.383 -5.167 14.888 1.00 77.38 84 ASP A C 1
ATOM 645 O O . ASP A 1 84 ? 1.578 -5.276 15.160 1.00 77.38 84 ASP A O 1
ATOM 649 N N . MET A 1 85 ? -0.232 -5.984 14.038 1.00 70.19 85 MET A N 1
ATOM 650 C CA . MET A 1 85 ? 0.427 -7.110 13.386 1.00 70.19 85 MET A CA 1
ATOM 651 C C . MET A 1 85 ? 1.569 -6.664 12.449 1.00 70.19 85 MET A C 1
ATOM 653 O O . MET A 1 85 ? 2.544 -7.400 12.299 1.00 70.19 85 MET A O 1
ATOM 657 N N . GLN A 1 86 ? 1.513 -5.448 11.881 1.00 62.53 86 GLN A N 1
ATOM 658 C CA . GLN A 1 86 ? 2.536 -4.947 10.948 1.00 62.53 86 GLN A CA 1
ATOM 659 C C . GLN A 1 86 ? 3.861 -4.595 11.630 1.00 62.53 86 GLN A C 1
ATOM 661 O O . GLN A 1 86 ? 4.921 -4.671 11.014 1.00 62.53 86 GLN A O 1
ATOM 666 N N . THR A 1 87 ? 3.806 -4.179 12.894 1.00 55.62 87 THR A N 1
ATOM 667 C CA . THR A 1 87 ? 4.981 -3.773 13.681 1.00 55.62 87 THR A CA 1
ATOM 668 C C . THR A 1 87 ? 5.423 -4.854 14.664 1.00 55.62 87 THR A C 1
ATOM 670 O O . THR A 1 87 ? 6.468 -4.731 15.306 1.00 55.62 87 THR A O 1
ATOM 673 N N . ALA A 1 88 ? 4.652 -5.936 14.782 1.00 50.72 88 ALA A N 1
ATOM 674 C CA . ALA A 1 88 ? 4.884 -6.991 15.747 1.00 50.72 88 ALA A CA 1
ATOM 675 C C . ALA A 1 88 ? 5.818 -8.085 15.206 1.00 50.72 88 ALA A C 1
ATOM 677 O O . ALA A 1 88 ? 5.419 -9.234 15.032 1.00 50.72 88 ALA A O 1
ATOM 678 N N . GLU A 1 89 ? 7.116 -7.788 15.126 1.00 44.75 89 GLU A N 1
ATOM 679 C CA . GLU A 1 89 ? 8.145 -8.804 15.414 1.00 44.75 89 GLU A CA 1
ATOM 680 C C . GLU A 1 89 ? 8.226 -9.066 16.934 1.00 44.75 89 GLU A C 1
ATOM 682 O O . GLU A 1 89 ? 9.282 -8.992 17.553 1.00 44.75 89 GLU A O 1
ATOM 687 N N . GLY A 1 90 ? 7.082 -9.302 17.588 1.00 43.66 90 GLY A N 1
ATOM 688 C CA . GLY A 1 90 ? 7.005 -9.691 19.002 1.00 43.66 90 GLY A CA 1
ATOM 689 C C . GLY A 1 90 ? 7.532 -8.689 20.046 1.00 43.66 90 GLY A C 1
ATOM 690 O O . GLY A 1 90 ? 7.481 -9.008 21.231 1.00 43.66 90 GLY A O 1
ATOM 691 N N . ALA A 1 91 ? 8.011 -7.503 19.650 1.00 38.75 91 ALA A N 1
ATOM 692 C CA . ALA A 1 91 ? 8.687 -6.547 20.540 1.00 38.75 91 ALA A CA 1
ATOM 693 C C . ALA A 1 91 ? 8.305 -5.068 20.317 1.00 38.75 91 ALA A C 1
ATOM 695 O O . ALA A 1 91 ? 8.952 -4.176 20.865 1.00 38.75 91 ALA A O 1
ATOM 696 N N . GLY A 1 92 ? 7.271 -4.784 19.520 1.00 50.31 92 GLY A N 1
ATOM 697 C CA . GLY A 1 92 ? 6.721 -3.431 19.412 1.00 50.31 92 GLY A CA 1
ATOM 698 C C . GLY A 1 92 ? 6.053 -3.005 20.722 1.00 50.31 92 GLY A C 1
ATOM 699 O O . GLY A 1 92 ? 5.411 -3.821 21.385 1.00 50.31 92 GLY A O 1
ATOM 700 N N . GLU A 1 93 ? 6.208 -1.736 21.104 1.00 55.34 93 GLU A N 1
ATOM 701 C CA . GLU A 1 93 ? 5.555 -1.161 22.282 1.00 55.34 93 GLU A CA 1
ATOM 702 C C . GLU A 1 93 ? 4.034 -1.294 22.108 1.00 55.34 93 GLU A C 1
ATOM 704 O O . GLU A 1 93 ? 3.439 -0.672 21.226 1.00 55.34 93 GLU A O 1
ATOM 709 N N . ALA A 1 94 ? 3.407 -2.187 22.880 1.00 65.62 94 ALA A N 1
ATOM 710 C CA . ALA A 1 94 ? 1.969 -2.396 22.798 1.00 65.62 94 ALA A CA 1
ATOM 711 C C . ALA A 1 94 ? 1.268 -1.071 23.112 1.00 65.62 94 ALA A C 1
ATOM 713 O O . ALA A 1 94 ? 1.511 -0.468 24.158 1.00 65.62 94 ALA A O 1
ATOM 714 N N . LEU A 1 95 ? 0.396 -0.614 22.212 1.00 80.06 95 LEU A N 1
ATOM 715 C CA . LEU A 1 95 ? -0.366 0.611 22.430 1.00 80.06 95 LEU A CA 1
ATOM 716 C C . LEU A 1 95 ? -1.383 0.316 23.533 1.00 80.06 95 LEU A C 1
ATOM 718 O O . LEU A 1 95 ? -2.348 -0.421 23.323 1.00 80.06 95 LEU A O 1
ATOM 722 N N . THR A 1 96 ? -1.140 0.840 24.730 1.00 86.06 96 THR A N 1
ATOM 723 C CA . THR A 1 96 ? -2.014 0.617 25.881 1.00 86.06 96 THR A CA 1
ATOM 724 C C . THR A 1 96 ? -3.074 1.701 25.977 1.00 86.06 96 THR A C 1
ATOM 726 O O . THR A 1 96 ? -2.759 2.889 25.887 1.00 86.06 96 THR A O 1
ATOM 729 N N . VAL A 1 97 ? -4.314 1.280 26.210 1.00 86.44 97 VAL A N 1
ATOM 730 C CA . VAL A 1 97 ? -5.446 2.148 26.529 1.00 86.44 97 VAL A CA 1
ATOM 731 C C . VAL A 1 97 ? -6.024 1.717 27.867 1.00 86.44 97 VAL A C 1
ATOM 733 O O . VAL A 1 97 ? -6.362 0.546 28.069 1.00 86.44 97 VAL A O 1
ATOM 736 N N . ASP A 1 98 ? -6.154 2.671 28.780 1.00 88.00 98 ASP A N 1
ATOM 737 C CA . ASP A 1 98 ? -6.767 2.450 30.083 1.00 88.00 98 ASP A CA 1
ATOM 738 C C . ASP A 1 98 ? -8.269 2.759 30.051 1.00 88.00 98 ASP A C 1
ATOM 740 O O . ASP A 1 98 ? -8.779 3.450 29.175 1.00 88.00 98 ASP A O 1
ATOM 744 N N . HIS A 1 99 ? -8.992 2.280 31.064 1.00 89.50 99 HIS A N 1
ATOM 745 C CA . HIS A 1 99 ? -10.399 2.622 31.305 1.00 89.50 99 HIS A CA 1
ATOM 746 C C . HIS A 1 99 ? -11.421 2.146 30.251 1.00 89.50 99 HIS A C 1
ATOM 748 O O . HIS A 1 99 ? -12.541 2.663 30.209 1.00 89.50 99 HIS A O 1
ATOM 754 N N . VAL A 1 100 ? -11.105 1.114 29.465 1.00 90.75 100 VAL A N 1
ATOM 755 C CA . VAL A 1 100 ? -12.045 0.530 28.493 1.00 90.75 100 VAL A CA 1
ATOM 756 C C . VAL A 1 100 ? -13.100 -0.325 29.213 1.00 90.75 100 VAL A C 1
ATOM 758 O O . VAL A 1 100 ? -12.731 -1.156 30.045 1.00 90.75 100 VAL A O 1
ATOM 761 N N . PRO A 1 101 ? -14.407 -0.195 28.918 1.00 91.19 101 PRO A N 1
ATOM 762 C CA . PRO A 1 101 ? -15.424 -1.062 29.505 1.00 91.19 101 PRO A CA 1
ATOM 763 C C . PRO A 1 101 ? -15.217 -2.524 29.125 1.00 91.19 101 PRO A C 1
ATOM 765 O O . PRO A 1 101 ? -14.982 -2.852 27.957 1.00 91.19 101 PRO A O 1
ATOM 768 N N . LEU A 1 102 ? -15.390 -3.418 30.095 1.00 90.56 102 LEU A N 1
ATOM 769 C CA . LEU A 1 102 ? -15.266 -4.862 29.913 1.00 90.56 102 LEU A CA 1
ATOM 770 C C . LEU A 1 102 ? -16.184 -5.373 28.797 1.00 90.56 102 LEU A C 1
ATOM 772 O O . LEU A 1 102 ? -15.789 -6.244 28.025 1.00 90.56 102 LEU A O 1
ATOM 776 N N . GLY A 1 103 ? -17.379 -4.790 28.679 1.00 89.12 103 GLY A N 1
ATOM 777 C CA . GLY A 1 103 ? -18.351 -5.112 27.643 1.00 89.12 103 GLY A CA 1
ATOM 778 C C . GLY A 1 103 ? -17.867 -4.894 26.211 1.00 89.12 103 GLY A C 1
ATOM 779 O O . GLY A 1 103 ? -18.373 -5.548 25.307 1.00 89.12 103 GLY A O 1
ATOM 780 N N . VAL A 1 104 ? -16.885 -4.014 26.004 1.00 91.06 104 VAL A N 1
ATOM 781 C CA . VAL A 1 104 ? -16.254 -3.775 24.698 1.00 91.06 104 VAL A CA 1
ATOM 782 C C . VAL A 1 104 ? -14.935 -4.535 24.603 1.00 91.06 104 VAL A C 1
ATOM 784 O O . VAL A 1 104 ? -14.691 -5.237 23.623 1.00 91.06 104 VAL A O 1
ATOM 787 N N . ALA A 1 105 ? -14.104 -4.452 25.644 1.00 91.38 105 ALA A N 1
ATOM 788 C CA . ALA A 1 105 ? -12.765 -5.028 25.648 1.00 91.38 105 ALA A CA 1
ATOM 789 C C . ALA A 1 105 ? -12.763 -6.560 25.514 1.00 91.38 105 ALA A C 1
ATOM 791 O O . ALA A 1 105 ? -11.957 -7.112 24.766 1.00 91.38 105 ALA A O 1
ATOM 792 N N . LEU A 1 106 ? -13.666 -7.258 26.212 1.00 92.12 106 LEU A N 1
ATOM 793 C CA . LEU A 1 106 ? -13.715 -8.722 26.222 1.00 92.12 106 LEU A CA 1
ATOM 794 C C . LEU A 1 106 ? -14.116 -9.327 24.865 1.00 92.12 106 LEU A C 1
ATOM 796 O O . LEU A 1 106 ? -13.357 -10.154 24.354 1.00 92.12 106 LEU A O 1
ATOM 800 N N . PRO A 1 107 ? -15.244 -8.937 24.233 1.00 92.44 107 PRO A N 1
ATOM 801 C CA . PRO A 1 107 ? -15.566 -9.442 22.902 1.00 92.44 107 PRO A CA 1
ATOM 802 C C . PRO A 1 107 ? -14.538 -8.997 21.858 1.00 92.44 107 PRO A C 1
ATOM 804 O O . PRO A 1 107 ? -14.184 -9.803 21.003 1.00 92.44 107 PRO A O 1
ATOM 807 N N . ALA A 1 108 ? -14.003 -7.773 21.944 1.00 90.62 108 ALA A N 1
ATOM 808 C CA . ALA A 1 108 ? -12.967 -7.318 21.019 1.00 90.62 108 ALA A CA 1
ATOM 809 C C . ALA A 1 108 ? -11.691 -8.169 21.119 1.00 90.62 108 ALA A C 1
ATOM 811 O O . ALA A 1 108 ? -11.144 -8.570 20.093 1.00 90.62 108 ALA A O 1
ATOM 812 N N . SER A 1 109 ? -11.249 -8.514 22.332 1.00 90.88 109 SER A N 1
ATOM 813 C CA . SER A 1 109 ? -10.094 -9.391 22.562 1.00 90.88 109 SER A CA 1
ATOM 814 C C . SER A 1 109 ? -10.319 -10.807 22.026 1.00 90.88 109 SER A C 1
ATOM 816 O O . SER A 1 109 ? -9.469 -11.343 21.318 1.00 90.88 109 SER A O 1
ATOM 818 N N . LEU A 1 110 ? -11.490 -11.397 22.283 1.00 92.25 110 LEU A N 1
ATOM 819 C CA . LEU A 1 110 ? -11.820 -12.737 21.791 1.00 92.25 110 LEU A CA 1
ATOM 820 C C . LEU A 1 110 ? -11.906 -12.781 20.262 1.00 92.25 110 LEU A C 1
ATOM 822 O O . LEU A 1 110 ? -11.285 -13.635 19.633 1.00 92.25 110 LEU A O 1
ATOM 826 N N . ILE A 1 111 ? -12.653 -11.853 19.660 1.00 91.62 111 ILE A N 1
ATOM 827 C CA . ILE A 1 111 ? -12.854 -11.808 18.208 1.00 91.62 111 ILE A CA 1
ATOM 828 C C . ILE A 1 111 ? -11.525 -11.535 17.500 1.00 91.62 111 ILE A C 1
ATOM 830 O O . ILE A 1 111 ? -11.193 -12.239 16.548 1.00 91.62 111 ILE A O 1
ATOM 834 N N . SER A 1 112 ? -10.744 -10.561 17.975 1.00 90.19 112 SER A N 1
ATOM 835 C CA . SER A 1 112 ? -9.441 -10.249 17.377 1.00 90.19 112 SER A CA 1
ATOM 836 C C . SER A 1 112 ? -8.422 -11.371 17.565 1.00 90.19 112 SER A C 1
ATOM 838 O O . SER A 1 112 ? -7.699 -11.683 16.625 1.00 90.19 112 SER A O 1
ATOM 840 N N . GLY A 1 113 ? -8.399 -12.035 18.725 1.00 88.38 113 GLY A N 1
ATOM 841 C CA . GLY A 1 113 ? -7.542 -13.196 18.965 1.00 88.38 113 GLY A CA 1
ATOM 842 C C . GLY A 1 113 ? -7.875 -14.375 18.047 1.00 88.38 113 GLY A C 1
ATOM 843 O O . GLY A 1 113 ? -6.973 -14.978 17.466 1.00 88.38 113 GLY A O 1
ATOM 844 N N . MET A 1 114 ? -9.165 -14.672 17.844 1.00 88.69 114 MET A N 1
ATOM 845 C CA . MET A 1 114 ? -9.581 -15.680 16.859 1.00 88.69 114 MET A CA 1
ATOM 846 C C . MET A 1 114 ? -9.216 -15.264 15.432 1.00 88.69 114 MET A C 1
ATOM 848 O O . MET A 1 114 ? -8.708 -16.082 14.668 1.00 88.69 114 MET A O 1
ATOM 852 N N . GLY A 1 115 ? -9.456 -14.000 15.074 1.00 85.94 115 GLY A N 1
ATOM 853 C CA . GLY A 1 115 ? -9.114 -13.453 13.762 1.00 85.94 115 GLY A CA 1
ATOM 854 C C . GLY A 1 115 ? -7.619 -13.547 13.471 1.00 85.94 115 GLY A C 1
ATOM 855 O O . GLY A 1 115 ? -7.239 -13.965 12.379 1.00 85.94 115 GLY A O 1
ATOM 856 N N . TYR A 1 116 ? -6.778 -13.249 14.463 1.00 85.19 116 TYR A N 1
ATOM 857 C CA . TYR A 1 116 ? -5.332 -13.434 14.384 1.00 85.19 116 TYR A CA 1
ATOM 858 C C . TYR A 1 116 ? -4.976 -14.899 14.116 1.00 85.19 116 TYR A C 1
ATOM 860 O O . TYR A 1 116 ? -4.293 -15.186 13.141 1.00 85.19 116 TYR A O 1
ATOM 868 N N . GLY A 1 117 ? -5.521 -15.838 14.897 1.00 85.12 117 GLY A N 1
ATOM 869 C CA . GLY A 1 117 ? -5.265 -17.268 14.697 1.00 85.12 117 GLY A CA 1
ATOM 870 C C . GLY A 1 117 ? -5.673 -17.780 13.309 1.00 85.12 117 GLY A C 1
ATOM 871 O O . GLY A 1 117 ? -4.913 -18.512 12.679 1.00 85.12 117 GLY A O 1
ATOM 872 N N . ILE A 1 118 ? -6.842 -17.365 12.804 1.00 85.50 118 ILE A N 1
ATOM 873 C CA . ILE A 1 118 ? -7.307 -17.714 11.449 1.00 85.50 118 ILE A CA 1
ATOM 874 C C . ILE A 1 118 ? -6.382 -17.110 10.386 1.00 85.50 118 ILE A C 1
ATOM 876 O O . ILE A 1 118 ? -6.040 -17.784 9.418 1.00 85.50 118 ILE A O 1
ATOM 880 N N . THR A 1 119 ? -5.966 -15.857 10.570 1.00 79.31 119 THR A N 1
ATOM 881 C CA . THR A 1 119 ? -5.090 -15.145 9.631 1.00 79.31 119 THR A CA 1
ATOM 882 C C . THR A 1 119 ? -3.715 -15.800 9.545 1.00 79.31 119 THR A C 1
ATOM 884 O O . THR A 1 119 ? -3.234 -16.036 8.440 1.00 79.31 119 THR A O 1
ATOM 887 N N . THR A 1 120 ? -3.117 -16.157 10.684 1.00 78.12 120 THR A N 1
ATOM 888 C CA . THR A 1 120 ? -1.837 -16.880 10.735 1.00 78.12 120 THR A CA 1
ATOM 889 C C . THR A 1 120 ? -1.953 -18.264 10.100 1.00 78.12 120 THR A C 1
ATOM 891 O O . THR A 1 120 ? -1.121 -18.649 9.288 1.00 78.12 120 THR A O 1
ATOM 894 N N . ALA A 1 121 ? -3.031 -19.003 10.381 1.00 82.38 121 ALA A N 1
ATOM 895 C CA . ALA A 1 121 ? -3.253 -20.298 9.740 1.00 82.38 121 ALA A CA 1
ATOM 896 C C . ALA A 1 121 ? -3.419 -20.169 8.214 1.00 82.38 121 ALA A C 1
ATOM 898 O O . ALA A 1 121 ? -2.984 -21.038 7.458 1.00 82.38 121 ALA A O 1
ATOM 899 N N . PHE A 1 122 ? -4.042 -19.085 7.744 1.00 78.50 122 PHE A N 1
ATOM 900 C CA . PHE A 1 122 ? -4.179 -18.811 6.319 1.00 78.50 122 PHE A CA 1
ATOM 901 C C . PHE A 1 122 ? -2.832 -18.444 5.678 1.00 78.50 122 PHE A C 1
ATOM 903 O O . PHE A 1 122 ? -2.532 -18.955 4.599 1.00 78.50 122 PHE A O 1
ATOM 910 N N . SER A 1 123 ? -1.997 -17.623 6.330 1.00 69.06 123 SER A N 1
ATOM 911 C CA . SER A 1 123 ? -0.660 -17.293 5.814 1.00 69.06 123 SER A CA 1
ATOM 912 C C . SER A 1 123 ? 0.279 -18.504 5.783 1.00 69.06 123 SER A C 1
ATOM 914 O O . SER A 1 123 ? 1.054 -18.642 4.840 1.00 69.06 123 SER A O 1
ATOM 916 N N . ASP A 1 124 ? 0.144 -19.441 6.724 1.00 74.62 124 ASP A N 1
ATOM 917 C CA . ASP A 1 124 ? 0.913 -20.692 6.722 1.00 74.62 124 ASP A CA 1
ATOM 918 C C . ASP A 1 124 ? 0.563 -21.605 5.531 1.00 74.62 124 ASP A C 1
ATOM 920 O O . ASP A 1 124 ? 1.437 -22.256 4.944 1.00 74.62 124 ASP A O 1
ATOM 924 N N . VAL A 1 125 ? -0.720 -21.670 5.154 1.00 78.25 125 VAL A N 1
ATOM 925 C CA . VAL A 1 125 ? -1.192 -22.484 4.018 1.00 78.25 125 VAL A CA 1
ATOM 926 C C . VAL A 1 125 ? -0.825 -21.829 2.688 1.00 78.25 125 VAL A C 1
ATOM 928 O O . VAL A 1 125 ? -0.304 -22.489 1.784 1.00 78.25 125 VAL A O 1
ATOM 931 N N . PHE A 1 126 ? -1.068 -20.527 2.565 1.00 66.88 126 PHE A N 1
ATOM 932 C CA . PHE A 1 126 ? -0.694 -19.740 1.399 1.00 66.88 126 PHE A CA 1
ATOM 933 C C . PHE A 1 126 ? 0.699 -19.166 1.621 1.00 66.88 126 PHE A C 1
ATOM 935 O O . PHE A 1 126 ? 0.820 -17.997 1.970 1.00 66.88 126 PHE A O 1
ATOM 942 N N . ARG A 1 127 ? 1.737 -19.994 1.405 1.00 61.44 127 ARG A N 1
ATOM 943 C CA . ARG A 1 127 ? 3.161 -19.613 1.489 1.00 61.44 127 ARG A CA 1
ATOM 944 C C . ARG A 1 127 ? 3.487 -18.418 0.581 1.00 61.44 127 ARG A C 1
ATOM 946 O O . ARG A 1 127 ? 4.029 -18.580 -0.512 1.00 61.44 127 ARG A O 1
ATOM 953 N N . MET A 1 128 ? 3.155 -17.216 1.027 1.00 60.00 128 MET A N 1
ATOM 954 C CA . MET A 1 128 ? 3.641 -15.971 0.463 1.00 60.00 128 MET A CA 1
ATOM 955 C C . MET A 1 128 ? 5.052 -15.746 1.011 1.00 60.00 128 MET A C 1
ATOM 957 O O . MET A 1 128 ? 5.319 -16.088 2.163 1.00 60.00 128 MET A O 1
ATOM 961 N N . PRO A 1 129 ? 5.982 -15.200 0.213 1.00 61.12 129 PRO A N 1
ATOM 962 C CA . PRO A 1 129 ? 7.270 -14.762 0.733 1.00 61.12 129 PRO A CA 1
ATOM 963 C C . PRO A 1 129 ? 7.060 -13.879 1.968 1.00 61.12 129 PRO A C 1
ATOM 965 O O . PRO A 1 129 ? 6.176 -13.027 1.954 1.00 61.12 129 PRO A O 1
ATOM 968 N N . ASP A 1 130 ? 7.894 -14.014 3.001 1.00 59.75 130 ASP A N 1
ATOM 969 C CA . ASP A 1 130 ? 7.795 -13.236 4.252 1.00 59.75 130 ASP A CA 1
ATOM 970 C C . ASP A 1 130 ? 7.743 -11.701 4.035 1.00 59.75 130 ASP A C 1
ATOM 972 O O . ASP A 1 130 ? 7.460 -10.942 4.953 1.00 59.75 130 ASP A O 1
ATOM 976 N N . SER A 1 131 ? 8.134 -11.207 2.853 1.00 54.84 131 SER A N 1
ATOM 977 C CA . SER A 1 131 ? 8.075 -9.798 2.415 1.00 54.84 131 SER A CA 1
ATOM 978 C C . SER A 1 131 ? 6.721 -9.357 1.852 1.00 54.84 131 SER A C 1
ATOM 980 O O . SER A 1 131 ? 6.532 -8.170 1.599 1.00 54.84 131 SER A O 1
ATOM 982 N N . LEU A 1 132 ? 5.807 -10.295 1.630 1.00 55.97 132 LEU A N 1
ATOM 983 C CA . LEU A 1 132 ? 4.454 -10.096 1.106 1.00 55.97 132 LEU A CA 1
ATOM 984 C C . LEU A 1 132 ? 3.394 -10.678 2.043 1.00 55.97 132 LEU A C 1
ATOM 986 O O . LEU A 1 132 ? 2.211 -10.673 1.714 1.00 55.97 132 LEU A O 1
ATOM 990 N N . GLU A 1 133 ? 3.813 -11.214 3.189 1.00 59.00 133 GLU A N 1
ATOM 991 C CA . GLU A 1 133 ? 2.916 -11.857 4.132 1.00 59.00 133 GLU A CA 1
ATOM 992 C C . GLU A 1 133 ? 1.876 -10.853 4.645 1.00 59.00 133 GLU A C 1
ATOM 994 O O . GLU A 1 133 ? 2.206 -9.737 5.070 1.00 59.00 133 GLU A O 1
ATOM 999 N N . TYR A 1 134 ? 0.609 -11.268 4.605 1.00 57.75 134 TYR A N 1
ATOM 1000 C CA . TYR A 1 134 ? -0.546 -10.450 4.977 1.00 57.75 134 TYR A CA 1
ATOM 1001 C C . TYR A 1 134 ? -0.417 -9.875 6.393 1.00 57.75 134 TYR A C 1
ATOM 1003 O O . TYR A 1 134 ? -0.672 -8.693 6.611 1.00 57.75 134 TYR A O 1
ATOM 1011 N N . ASN A 1 135 ? 0.049 -10.700 7.334 1.00 57.84 135 ASN A N 1
ATOM 1012 C CA . ASN A 1 135 ? 0.184 -10.354 8.747 1.00 57.84 135 ASN A CA 1
ATOM 1013 C C . ASN A 1 135 ? 1.227 -9.243 8.987 1.00 57.84 135 ASN A C 1
ATOM 1015 O O . ASN A 1 135 ? 1.051 -8.415 9.868 1.00 57.84 135 ASN A O 1
ATOM 1019 N N . LYS A 1 136 ? 2.287 -9.184 8.167 1.00 60.88 136 LYS A N 1
ATOM 1020 C CA . LYS A 1 136 ? 3.415 -8.250 8.346 1.00 60.88 136 LYS A CA 1
ATOM 1021 C C . LYS A 1 136 ? 3.303 -6.996 7.485 1.00 60.88 136 LYS A C 1
ATOM 1023 O O . LYS A 1 136 ? 3.842 -5.949 7.826 1.00 60.88 136 LYS A O 1
ATOM 1028 N N . THR A 1 137 ? 2.644 -7.096 6.332 1.00 57.06 137 THR A N 1
ATOM 1029 C CA . THR A 1 137 ? 2.627 -6.017 5.333 1.00 57.06 137 THR A CA 1
ATOM 1030 C C . THR A 1 137 ? 1.259 -5.360 5.157 1.00 57.06 137 THR A C 1
ATOM 1032 O O . THR A 1 137 ? 1.193 -4.240 4.658 1.00 57.06 137 THR A O 1
ATOM 1035 N N . GLY A 1 138 ? 0.181 -5.964 5.670 1.00 59.78 138 GLY A N 1
ATOM 1036 C CA . GLY A 1 138 ? -1.190 -5.450 5.593 1.00 59.78 138 GLY A CA 1
ATOM 1037 C C . GLY A 1 138 ? -1.921 -5.797 4.292 1.00 59.78 138 GLY A C 1
ATOM 1038 O O . GLY A 1 138 ? -1.327 -6.241 3.310 1.00 59.78 138 GLY A O 1
ATOM 1039 N N . MET A 1 139 ? -3.237 -5.551 4.275 1.00 56.88 139 MET A N 1
ATOM 1040 C CA . MET A 1 139 ? -4.173 -6.083 3.266 1.00 56.88 139 MET A CA 1
ATOM 1041 C C . MET A 1 139 ? -3.907 -5.662 1.810 1.00 56.88 139 MET A C 1
ATOM 1043 O O . MET A 1 139 ? -4.386 -6.326 0.897 1.00 56.88 139 MET A O 1
ATOM 1047 N N . ILE A 1 140 ? -3.193 -4.557 1.564 1.00 63.38 140 ILE A N 1
ATOM 1048 C CA . ILE A 1 140 ? -3.109 -3.933 0.224 1.00 63.38 140 ILE A CA 1
ATOM 1049 C C . ILE A 1 140 ? -1.660 -3.659 -0.203 1.00 63.38 140 ILE A C 1
ATOM 1051 O O . ILE A 1 140 ? -1.412 -3.099 -1.269 1.00 63.38 140 ILE A O 1
ATOM 1055 N N . PHE A 1 141 ? -0.668 -4.034 0.605 1.00 64.69 141 PHE A N 1
ATOM 1056 C CA . PHE A 1 141 ? 0.710 -3.635 0.333 1.00 64.69 141 PHE A CA 1
ATOM 1057 C C . PHE A 1 141 ? 1.260 -4.282 -0.939 1.00 64.69 141 PHE A C 1
ATOM 1059 O O . PHE A 1 141 ? 1.748 -3.568 -1.805 1.00 64.69 141 PHE A O 1
ATOM 1066 N N . GLY A 1 142 ? 1.107 -5.600 -1.113 1.00 65.75 142 GLY A N 1
ATOM 1067 C CA . GLY A 1 142 ? 1.586 -6.290 -2.317 1.00 65.75 142 GLY A CA 1
ATOM 1068 C C . GLY A 1 142 ? 0.983 -5.727 -3.611 1.00 65.75 142 GLY A C 1
ATOM 1069 O O . GLY A 1 142 ? 1.710 -5.452 -4.564 1.00 65.75 142 GLY A O 1
ATOM 1070 N N . ALA A 1 143 ? -0.330 -5.471 -3.620 1.00 67.00 143 ALA A N 1
ATOM 1071 C CA . ALA A 1 143 ? -1.021 -4.861 -4.758 1.00 67.00 143 ALA A CA 1
ATOM 1072 C C . ALA A 1 143 ? -0.569 -3.411 -5.004 1.00 67.00 143 ALA A C 1
ATOM 1074 O O . ALA A 1 143 ? -0.330 -3.027 -6.146 1.00 67.00 143 ALA A O 1
ATOM 1075 N N . ARG A 1 144 ? -0.381 -2.612 -3.945 1.00 69.19 144 ARG A N 1
ATOM 1076 C CA . ARG A 1 144 ? 0.147 -1.241 -4.052 1.00 69.19 144 ARG A CA 1
ATOM 1077 C C . ARG A 1 144 ? 1.587 -1.212 -4.540 1.00 69.19 144 ARG A C 1
ATOM 1079 O O . ARG A 1 144 ? 1.902 -0.375 -5.371 1.00 69.19 144 ARG A O 1
ATOM 1086 N N . THR A 1 145 ? 2.447 -2.116 -4.078 1.00 71.81 145 THR A N 1
ATOM 1087 C CA . THR A 1 145 ? 3.832 -2.242 -4.549 1.00 71.81 145 THR A CA 1
ATOM 1088 C C . THR A 1 145 ? 3.874 -2.627 -6.018 1.00 71.81 145 THR A C 1
ATOM 1090 O O . THR A 1 145 ? 4.621 -2.023 -6.785 1.00 71.81 145 THR A O 1
ATOM 1093 N N . TRP A 1 146 ? 3.029 -3.573 -6.426 1.00 74.94 146 TRP A N 1
ATOM 1094 C CA . TRP A 1 146 ? 2.886 -3.967 -7.822 1.00 74.94 146 TRP A CA 1
ATOM 1095 C C . TRP A 1 146 ? 2.417 -2.811 -8.711 1.00 74.94 146 TRP A C 1
ATOM 1097 O O . TRP A 1 146 ? 3.038 -2.506 -9.730 1.00 74.94 146 TRP A O 1
ATOM 1107 N N . LEU A 1 147 ? 1.343 -2.127 -8.311 1.00 75.56 147 LEU A N 1
ATOM 1108 C CA . LEU A 1 147 ? 0.809 -0.972 -9.030 1.00 75.56 147 LEU A CA 1
ATOM 1109 C C . LEU A 1 147 ? 1.823 0.171 -9.082 1.00 75.56 147 LEU A 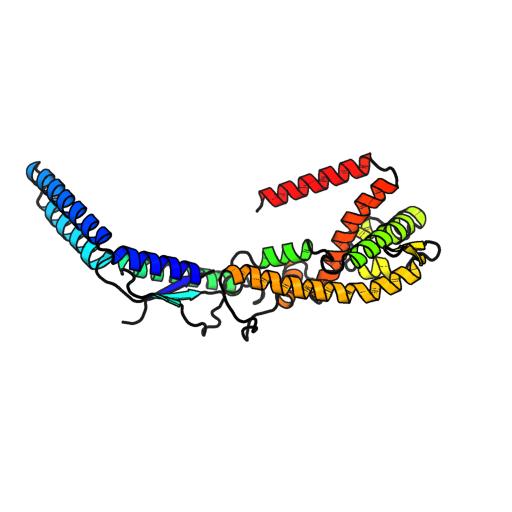C 1
ATOM 1111 O O . LEU A 1 147 ? 2.062 0.724 -10.150 1.00 75.56 147 LEU A O 1
ATOM 1115 N N . ALA A 1 148 ? 2.471 0.483 -7.959 1.00 74.81 148 ALA A N 1
ATOM 1116 C CA . ALA A 1 148 ? 3.500 1.510 -7.894 1.00 74.81 148 ALA A CA 1
ATOM 1117 C C . ALA A 1 148 ? 4.642 1.198 -8.865 1.00 74.81 148 ALA A C 1
ATOM 1119 O O . ALA A 1 148 ? 5.003 2.054 -9.666 1.00 74.81 148 ALA A O 1
ATOM 1120 N N . ALA A 1 149 ? 5.158 -0.033 -8.866 1.00 76.19 149 ALA A N 1
ATOM 1121 C CA . ALA A 1 149 ? 6.238 -0.430 -9.762 1.00 76.19 149 ALA A CA 1
ATOM 1122 C C . ALA A 1 149 ? 5.829 -0.405 -11.238 1.00 76.19 149 ALA A C 1
ATOM 1124 O O . ALA A 1 149 ? 6.534 0.175 -12.060 1.00 76.19 149 ALA A O 1
ATOM 1125 N N . THR A 1 150 ? 4.664 -0.964 -11.574 1.00 79.38 150 THR A N 1
ATOM 1126 C CA . THR A 1 150 ? 4.174 -1.026 -12.962 1.00 79.38 150 THR A CA 1
ATOM 1127 C C . THR A 1 150 ? 3.747 0.331 -13.515 1.00 79.38 150 THR A C 1
ATOM 1129 O O . THR A 1 150 ? 3.774 0.517 -14.726 1.00 79.38 150 THR A O 1
ATOM 1132 N N . GLN A 1 151 ? 3.397 1.302 -12.668 1.00 79.88 151 GLN A N 1
ATOM 1133 C CA . GLN A 1 151 ? 3.051 2.670 -13.077 1.00 79.88 151 GLN A CA 1
ATOM 1134 C C . GLN A 1 151 ? 4.221 3.656 -12.953 1.00 79.88 151 GLN A C 1
ATOM 1136 O O . GLN A 1 151 ? 4.058 4.845 -13.239 1.00 79.88 151 GLN A O 1
ATOM 1141 N N . THR A 1 152 ? 5.404 3.198 -12.534 1.00 82.00 152 THR A N 1
ATOM 1142 C CA . THR A 1 152 ? 6.549 4.090 -12.337 1.00 82.00 152 THR A CA 1
ATOM 1143 C C . THR A 1 152 ? 7.015 4.708 -13.656 1.00 82.00 152 THR A C 1
ATOM 1145 O O . THR A 1 152 ? 7.132 4.045 -14.689 1.00 82.00 152 THR A O 1
ATOM 1148 N N . ARG A 1 153 ? 7.305 6.009 -13.590 1.00 83.75 153 ARG A N 1
ATOM 1149 C CA . ARG A 1 153 ? 7.927 6.822 -14.639 1.00 83.75 153 ARG A CA 1
ATOM 1150 C C . ARG A 1 153 ? 9.138 7.546 -14.048 1.00 83.75 153 ARG A C 1
ATOM 1152 O O . ARG A 1 153 ? 9.281 7.616 -12.831 1.00 83.75 153 ARG A O 1
ATOM 1159 N N . LEU A 1 154 ? 9.981 8.112 -14.910 1.00 83.62 154 LEU A N 1
ATOM 1160 C CA . LEU A 1 154 ? 11.159 8.911 -14.540 1.00 83.62 154 LEU A CA 1
ATOM 1161 C C . LEU A 1 154 ? 10.768 10.323 -14.046 1.00 83.62 154 LEU A C 1
ATOM 1163 O O . LEU A 1 154 ? 11.157 11.332 -14.629 1.00 83.62 154 LEU A O 1
ATOM 1167 N N . SER A 1 155 ? 9.984 10.404 -12.974 1.00 81.06 155 SER A N 1
ATOM 1168 C CA . SER A 1 155 ? 9.474 11.656 -12.396 1.00 81.06 155 SER A CA 1
ATOM 1169 C C . SER A 1 155 ? 10.572 12.545 -11.792 1.00 81.06 155 SER A C 1
ATOM 1171 O O . SER A 1 155 ? 10.475 13.766 -11.839 1.00 81.06 155 SER A O 1
ATOM 1173 N N . MET A 1 156 ? 11.631 11.948 -11.244 1.00 81.19 156 MET A N 1
ATOM 1174 C CA . MET A 1 156 ? 12.803 12.611 -10.661 1.00 81.19 156 MET A CA 1
ATOM 1175 C C . MET A 1 156 ? 13.836 13.031 -11.706 1.00 81.19 156 MET A C 1
ATOM 1177 O O . MET A 1 156 ? 14.780 13.747 -11.388 1.00 81.19 156 MET A O 1
ATOM 1181 N N . SER A 1 157 ? 13.677 12.592 -12.955 1.00 86.69 157 SER A N 1
ATOM 1182 C CA . SER A 1 157 ? 14.577 12.937 -14.059 1.00 86.69 157 SER A CA 1
ATOM 1183 C C . SER A 1 157 ? 13.780 13.218 -15.341 1.00 86.69 157 SER A C 1
ATOM 1185 O O . SER A 1 157 ? 13.878 12.465 -16.313 1.00 86.69 157 SER A O 1
ATOM 1187 N N . PRO A 1 158 ? 12.987 14.309 -15.369 1.00 87.75 158 PRO A N 1
ATOM 1188 C CA . PRO A 1 158 ? 12.116 14.632 -16.503 1.00 87.75 158 PRO A CA 1
ATOM 1189 C C . PRO A 1 158 ? 12.895 14.806 -17.815 1.00 87.75 158 PRO A C 1
ATOM 1191 O O . PRO A 1 158 ? 12.445 14.343 -18.861 1.00 87.75 158 PRO A O 1
ATOM 1194 N N . ASP A 1 159 ? 14.103 15.369 -17.750 1.00 89.94 159 ASP A N 1
ATOM 1195 C CA . ASP A 1 159 ? 15.010 15.501 -18.895 1.00 89.94 159 ASP A CA 1
ATOM 1196 C C . ASP A 1 159 ? 15.363 14.141 -19.508 1.00 89.94 159 ASP A C 1
ATOM 1198 O O . ASP A 1 159 ? 15.306 13.945 -20.722 1.00 89.94 159 ASP A O 1
ATOM 1202 N N . LEU A 1 160 ? 15.680 13.161 -18.654 1.00 90.56 160 LEU A N 1
ATOM 1203 C CA . LEU A 1 160 ? 15.983 11.801 -19.092 1.00 90.56 160 LEU A CA 1
ATOM 1204 C C . LEU A 1 160 ? 14.737 11.109 -19.652 1.00 90.56 160 LEU A C 1
ATOM 1206 O O . LEU A 1 160 ? 14.849 10.358 -20.616 1.00 90.56 160 LEU A O 1
ATOM 1210 N N . ALA A 1 161 ? 13.559 11.370 -19.080 1.00 89.50 161 ALA A N 1
ATOM 1211 C CA . ALA A 1 161 ? 12.294 10.856 -19.595 1.00 89.50 161 ALA A CA 1
ATOM 1212 C C . ALA A 1 161 ? 12.028 11.356 -21.025 1.00 89.50 161 ALA A C 1
ATOM 1214 O O . ALA A 1 161 ? 11.645 10.577 -21.901 1.00 89.50 161 ALA A O 1
ATOM 1215 N N . GLN A 1 162 ? 12.278 12.643 -21.279 1.00 88.62 162 GLN A N 1
ATOM 1216 C CA . GLN A 1 162 ? 12.105 13.256 -22.593 1.00 88.62 162 GLN A CA 1
ATOM 1217 C C . GLN A 1 162 ? 13.152 12.773 -23.608 1.00 88.62 162 GLN A C 1
ATOM 1219 O O . GLN A 1 162 ? 12.803 12.471 -24.754 1.00 88.62 162 GLN A O 1
ATOM 1224 N N . ASP A 1 163 ? 14.415 12.644 -23.190 1.00 91.44 163 ASP A N 1
ATOM 1225 C CA . ASP A 1 163 ? 15.492 12.064 -24.000 1.00 91.44 163 ASP A CA 1
ATOM 1226 C C . ASP A 1 163 ? 15.177 10.611 -24.388 1.00 91.44 163 ASP A C 1
ATOM 1228 O O . ASP A 1 163 ? 15.295 10.227 -25.554 1.00 91.44 163 ASP A O 1
ATOM 1232 N N . LEU A 1 164 ? 14.721 9.810 -23.421 1.00 91.50 164 LEU A N 1
ATOM 1233 C CA . LEU A 1 164 ? 14.341 8.415 -23.619 1.00 91.50 164 LEU A CA 1
ATOM 1234 C C . LEU A 1 164 ? 13.141 8.285 -24.564 1.00 91.50 164 LEU A C 1
ATOM 1236 O O . LEU A 1 164 ? 13.178 7.462 -25.476 1.00 91.50 164 LEU A O 1
ATOM 1240 N N . SER A 1 165 ? 12.108 9.115 -24.397 1.00 90.06 165 SER A N 1
ATOM 1241 C CA . SER A 1 165 ? 10.950 9.146 -25.301 1.00 90.06 165 SER A CA 1
ATOM 1242 C C . SER A 1 165 ? 11.366 9.500 -26.734 1.00 90.06 165 SER A C 1
ATOM 1244 O O . SER A 1 165 ? 11.018 8.799 -27.689 1.00 90.06 165 SER A O 1
ATOM 1246 N N . SER A 1 166 ? 12.213 10.524 -26.888 1.00 89.81 166 SER A N 1
ATOM 1247 C CA . SER A 1 166 ? 12.740 10.950 -28.190 1.00 89.81 166 SER A CA 1
ATOM 1248 C C . SER A 1 166 ? 13.558 9.849 -28.865 1.00 89.81 166 SER A C 1
ATOM 1250 O O . SER A 1 166 ? 13.414 9.633 -30.072 1.00 89.81 166 SER A O 1
ATOM 1252 N N . TYR A 1 167 ? 14.372 9.129 -28.087 1.00 91.56 167 TYR A N 1
ATOM 1253 C CA . TYR A 1 167 ? 15.146 7.979 -28.542 1.00 91.56 167 TYR A CA 1
ATOM 1254 C C . TYR A 1 167 ? 14.253 6.810 -28.961 1.00 91.56 167 TYR A C 1
ATOM 1256 O O . TYR A 1 167 ? 14.416 6.286 -30.060 1.00 91.56 167 TYR A O 1
ATOM 1264 N N . ILE A 1 168 ? 13.272 6.419 -28.145 1.00 90.69 168 ILE A N 1
ATOM 1265 C CA . ILE A 1 168 ? 12.356 5.324 -28.486 1.00 90.69 168 ILE A CA 1
ATOM 1266 C C . ILE A 1 168 ? 11.587 5.662 -29.772 1.00 90.69 168 ILE A C 1
ATOM 1268 O O . ILE A 1 168 ? 11.516 4.841 -30.685 1.00 90.69 168 ILE A O 1
ATOM 1272 N N . ARG A 1 169 ? 11.090 6.895 -29.913 1.00 87.19 169 ARG A N 1
ATOM 1273 C CA . ARG A 1 169 ? 10.379 7.331 -31.121 1.00 87.19 169 ARG A CA 1
ATOM 1274 C C . ARG A 1 169 ? 11.261 7.277 -32.377 1.00 87.19 169 ARG A C 1
ATOM 1276 O O . ARG A 1 169 ? 10.866 6.672 -33.368 1.00 87.19 169 ARG A O 1
ATOM 1283 N N . GLN A 1 170 ? 12.444 7.895 -32.339 1.00 87.31 170 GLN A N 1
ATOM 1284 C CA . GLN A 1 170 ? 13.277 8.126 -33.535 1.00 87.31 170 GLN A CA 1
ATOM 1285 C C . GLN A 1 170 ? 14.272 6.987 -33.840 1.00 87.31 170 GLN A C 1
ATOM 1287 O O . GLN A 1 170 ? 14.615 6.728 -34.994 1.00 87.31 170 GLN A O 1
ATOM 1292 N N . CYS A 1 171 ? 14.757 6.292 -32.815 1.00 88.81 171 CYS A N 1
ATOM 1293 C CA . CYS A 1 171 ? 15.785 5.257 -32.948 1.00 88.81 171 CYS A CA 1
ATOM 1294 C C . CYS A 1 171 ? 15.245 3.834 -32.794 1.00 88.81 171 CYS A C 1
ATOM 1296 O O . CYS A 1 171 ? 15.905 2.901 -33.244 1.00 88.81 171 CYS A O 1
ATOM 1298 N N . VAL A 1 172 ? 14.072 3.642 -32.182 1.00 89.00 172 VAL A N 1
ATOM 1299 C CA . VAL A 1 172 ? 13.459 2.312 -32.041 1.00 89.00 172 VAL A CA 1
ATOM 1300 C C . VAL A 1 172 ? 12.282 2.169 -33.001 1.00 89.00 172 VAL A C 1
ATOM 1302 O O . VAL A 1 172 ? 12.361 1.359 -33.922 1.00 89.00 172 VAL A O 1
ATOM 1305 N N . PHE A 1 173 ? 11.232 2.984 -32.863 1.00 85.50 173 PHE A N 1
ATOM 1306 C CA . PHE A 1 173 ? 10.045 2.886 -33.718 1.00 85.50 173 PHE A CA 1
ATOM 1307 C C . PHE A 1 173 ? 10.365 3.193 -35.183 1.00 85.50 173 PHE A C 1
ATOM 1309 O O . PHE A 1 173 ? 10.197 2.331 -36.043 1.00 85.50 173 PHE A O 1
ATOM 1316 N N . THR A 1 174 ? 10.870 4.384 -35.502 1.00 81.25 174 THR A N 1
ATOM 1317 C CA . THR A 1 174 ? 11.109 4.722 -36.914 1.00 81.25 174 THR A CA 1
ATOM 1318 C C . THR A 1 174 ? 12.263 3.926 -37.515 1.00 81.25 174 THR A C 1
ATOM 1320 O O . THR A 1 174 ? 12.140 3.434 -38.633 1.00 81.25 174 THR A O 1
ATOM 1323 N N . ALA A 1 175 ? 13.371 3.763 -36.784 1.00 82.88 175 ALA A N 1
ATOM 1324 C CA . ALA A 1 175 ? 14.566 3.131 -37.337 1.00 82.88 175 ALA A CA 1
ATOM 1325 C C . ALA A 1 175 ? 14.501 1.594 -37.338 1.00 82.88 175 ALA A C 1
ATOM 1327 O O . ALA A 1 175 ? 14.740 1.000 -38.386 1.00 82.88 175 ALA A O 1
ATOM 1328 N N . LYS A 1 176 ? 14.186 0.948 -36.202 1.00 82.44 176 LYS A N 1
ATOM 1329 C CA . LYS A 1 176 ? 14.219 -0.523 -36.082 1.00 82.44 176 LYS A CA 1
ATOM 1330 C C . LYS A 1 176 ? 12.920 -1.206 -36.501 1.00 82.44 176 LYS A C 1
ATOM 1332 O O . LYS A 1 176 ? 12.970 -2.238 -37.162 1.00 82.44 176 LYS A O 1
ATOM 1337 N N . LEU A 1 177 ? 11.773 -0.656 -36.099 1.00 80.38 177 LEU A N 1
ATOM 1338 C CA . LEU A 1 177 ? 10.468 -1.288 -36.330 1.00 80.38 177 LEU A CA 1
ATOM 1339 C C . LEU A 1 177 ? 9.959 -1.027 -37.756 1.00 80.38 177 LEU A C 1
ATOM 1341 O O . LEU A 1 177 ? 9.561 -1.959 -38.454 1.00 80.38 177 LEU A O 1
ATOM 1345 N N . LEU A 1 178 ? 9.974 0.240 -38.189 1.00 77.62 178 LEU A N 1
ATOM 1346 C CA . LEU A 1 178 ? 9.410 0.650 -39.479 1.00 77.62 178 LEU A CA 1
ATOM 1347 C C . LEU A 1 178 ? 10.410 0.544 -40.633 1.00 77.62 178 LEU A C 1
ATOM 1349 O O . LEU A 1 178 ? 10.056 0.011 -41.677 1.00 77.62 178 LEU A O 1
ATOM 1353 N N . ALA A 1 179 ? 11.624 1.082 -40.481 1.00 79.00 179 ALA A N 1
ATOM 1354 C CA . ALA A 1 179 ? 12.545 1.208 -41.610 1.00 79.00 179 ALA A CA 1
ATOM 1355 C C . ALA A 1 179 ? 13.405 -0.039 -41.848 1.00 79.00 179 ALA A C 1
ATOM 1357 O O . ALA A 1 179 ? 13.451 -0.540 -42.968 1.00 79.00 179 ALA A O 1
ATOM 1358 N N . SER A 1 180 ? 14.112 -0.530 -40.824 1.00 75.25 180 SER A N 1
ATOM 1359 C CA . SER A 1 180 ? 15.017 -1.676 -40.986 1.00 75.25 180 SER A CA 1
ATOM 1360 C C . SER A 1 180 ? 14.344 -3.033 -40.780 1.00 75.25 180 SER A C 1
ATOM 1362 O O . SER A 1 180 ? 14.941 -4.047 -41.136 1.00 75.25 180 SER A O 1
ATOM 1364 N N . HIS A 1 181 ? 13.135 -3.063 -40.200 1.00 77.00 181 HIS A N 1
ATOM 1365 C CA . HIS A 1 181 ? 12.429 -4.279 -39.769 1.00 77.00 181 HIS A CA 1
ATOM 1366 C C . HIS A 1 181 ? 13.292 -5.236 -38.921 1.00 77.00 181 HIS A C 1
ATOM 1368 O O . HIS A 1 181 ? 13.041 -6.437 -38.876 1.00 77.00 181 HIS A O 1
ATOM 1374 N N . GLN A 1 182 ? 14.312 -4.708 -38.239 1.00 74.94 182 GLN A N 1
ATOM 1375 C CA . GLN A 1 182 ? 15.192 -5.473 -37.348 1.00 74.94 182 GLN A CA 1
ATOM 1376 C C . GLN A 1 182 ? 14.512 -5.841 -36.028 1.00 74.94 182 GLN A C 1
ATOM 1378 O O . GLN A 1 182 ? 15.032 -6.660 -35.281 1.00 74.94 182 GLN A O 1
ATOM 1383 N N . LEU A 1 183 ? 13.382 -5.206 -35.724 1.00 80.56 183 LEU A N 1
ATOM 1384 C CA . LEU A 1 183 ? 12.582 -5.477 -34.543 1.00 80.56 183 LEU A CA 1
ATOM 1385 C C . LEU A 1 183 ? 11.139 -5.683 -34.980 1.00 80.56 183 LEU A C 1
ATOM 1387 O O . LEU A 1 183 ? 10.583 -4.815 -35.651 1.00 80.56 183 LEU A O 1
ATOM 1391 N N . SER A 1 184 ? 10.527 -6.800 -34.598 1.00 81.06 184 SER A N 1
ATOM 1392 C CA . SER A 1 184 ? 9.097 -7.025 -34.809 1.00 81.06 184 SER A CA 1
ATOM 1393 C C . SER A 1 184 ? 8.256 -6.511 -33.630 1.00 81.06 184 SER A C 1
ATOM 1395 O O . SER A 1 184 ? 8.733 -6.458 -32.490 1.00 81.06 184 SER A O 1
ATOM 1397 N N . PRO A 1 185 ? 6.973 -6.164 -33.856 1.00 78.25 185 PRO A N 1
ATOM 1398 C CA . PRO A 1 185 ? 6.053 -5.833 -32.767 1.00 78.25 185 PRO A CA 1
ATOM 1399 C C . PRO A 1 185 ? 5.930 -6.962 -31.732 1.00 78.25 185 PRO A C 1
ATOM 1401 O O . PRO A 1 185 ? 5.831 -6.697 -30.537 1.00 78.25 185 PRO A O 1
ATOM 1404 N N . GLN A 1 186 ? 5.968 -8.221 -32.176 1.00 80.06 186 GLN A N 1
ATOM 1405 C CA . GLN A 1 186 ? 5.874 -9.393 -31.308 1.00 80.06 186 GLN A CA 1
ATOM 1406 C C . GLN A 1 186 ? 7.091 -9.497 -30.385 1.00 80.06 186 GLN A C 1
ATOM 1408 O O . GLN A 1 186 ? 6.915 -9.617 -29.173 1.00 80.06 186 GLN A O 1
ATOM 1413 N N . GLU A 1 187 ? 8.305 -9.366 -30.928 1.00 81.81 187 GLU A N 1
ATOM 1414 C CA . GLU A 1 187 ? 9.545 -9.362 -30.138 1.00 81.81 187 GLU A CA 1
ATOM 1415 C C . GLU A 1 187 ? 9.573 -8.213 -29.132 1.00 81.81 187 GLU A C 1
ATOM 1417 O O . GLU A 1 187 ? 9.995 -8.405 -27.997 1.00 81.81 187 GLU A O 1
ATOM 1422 N N . LEU A 1 188 ? 9.061 -7.038 -29.508 1.00 82.56 188 LEU A N 1
ATOM 1423 C CA . LEU A 1 188 ? 8.949 -5.900 -28.601 1.00 82.56 188 LEU A CA 1
ATOM 1424 C C . LEU A 1 188 ? 8.020 -6.196 -27.414 1.00 82.56 188 LEU A C 1
ATOM 1426 O O . LEU A 1 188 ? 8.356 -5.892 -26.274 1.00 82.56 188 LEU A O 1
ATOM 1430 N N . THR A 1 189 ? 6.860 -6.806 -27.672 1.00 80.00 189 THR A N 1
ATOM 1431 C CA . THR A 1 189 ? 5.867 -7.112 -26.626 1.00 80.00 189 THR A CA 1
ATOM 1432 C C . THR A 1 189 ? 6.230 -8.303 -25.739 1.00 80.00 189 THR A C 1
ATOM 1434 O O . THR A 1 189 ? 5.758 -8.374 -24.609 1.00 80.00 189 THR A O 1
ATOM 1437 N N . GLN A 1 190 ? 7.049 -9.234 -26.235 1.00 82.81 190 GLN A N 1
ATOM 1438 C CA . GLN A 1 190 ? 7.437 -10.457 -25.521 1.00 82.81 190 GLN A CA 1
ATOM 1439 C C . GLN A 1 190 ? 8.854 -10.388 -24.929 1.00 82.81 190 GLN A C 1
ATOM 1441 O O . GLN A 1 190 ? 9.300 -11.348 -24.301 1.00 82.81 190 GLN A O 1
ATOM 1446 N N . SER A 1 191 ? 9.575 -9.279 -25.120 1.00 82.94 191 SER A N 1
ATOM 1447 C CA . SER A 1 191 ? 10.946 -9.139 -24.628 1.00 82.94 191 SER A CA 1
ATOM 1448 C C . SER A 1 191 ? 10.99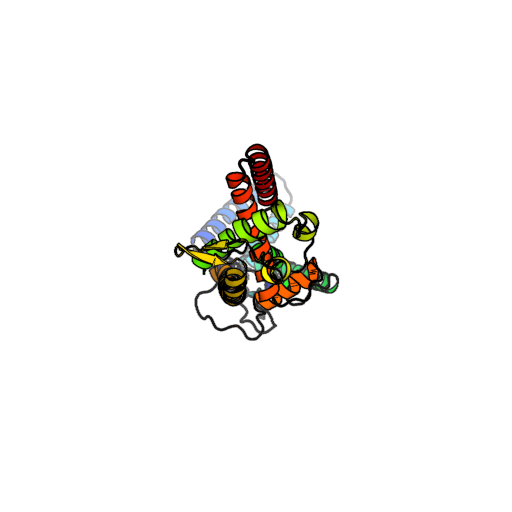7 -9.101 -23.100 1.00 82.94 191 SER A C 1
ATOM 1450 O O . SER A 1 191 ? 10.412 -8.224 -22.460 1.00 82.94 191 SER A O 1
ATOM 1452 N N . ALA A 1 192 ? 11.768 -10.023 -22.520 1.00 76.88 192 ALA A N 1
ATOM 1453 C CA . ALA A 1 192 ? 12.048 -10.054 -21.086 1.00 76.88 192 ALA A CA 1
ATOM 1454 C C . ALA A 1 192 ? 12.919 -8.868 -20.629 1.00 76.88 192 ALA A C 1
ATOM 1456 O O . ALA A 1 192 ? 12.760 -8.395 -19.510 1.00 76.88 192 ALA A O 1
ATOM 1457 N N . HIS A 1 193 ? 13.785 -8.340 -21.506 1.00 83.50 193 HIS A N 1
ATOM 1458 C CA . HIS A 1 193 ? 14.682 -7.223 -21.195 1.00 83.50 193 HIS A CA 1
ATOM 1459 C C . HIS A 1 193 ? 14.676 -6.187 -22.327 1.00 83.50 193 HIS A C 1
ATOM 1461 O O . HIS A 1 193 ? 15.459 -6.260 -23.280 1.00 83.50 193 HIS A O 1
ATOM 1467 N N . LEU A 1 194 ? 13.826 -5.168 -22.204 1.00 86.69 194 LEU A N 1
ATOM 1468 C CA . LEU A 1 194 ? 13.718 -4.088 -23.190 1.00 86.69 194 LEU A CA 1
ATOM 1469 C C . LEU A 1 194 ? 15.000 -3.257 -23.285 1.00 86.69 194 LEU A C 1
ATOM 1471 O O . LEU A 1 194 ? 15.314 -2.713 -24.343 1.00 86.69 194 LEU A O 1
ATOM 1475 N N . SER A 1 195 ? 15.771 -3.191 -22.198 1.00 86.75 195 SER A N 1
ATOM 1476 C CA . SER A 1 195 ? 17.059 -2.498 -22.162 1.00 86.75 195 SER A CA 1
ATOM 1477 C C . SER A 1 195 ? 18.030 -3.050 -23.215 1.00 86.75 195 SER A C 1
ATOM 1479 O O . SER A 1 195 ? 18.661 -2.275 -23.936 1.00 86.75 195 SER A O 1
ATOM 1481 N N . LYS A 1 196 ? 18.105 -4.377 -23.372 1.00 86.75 196 LYS A N 1
ATOM 1482 C CA . LYS A 1 196 ? 18.946 -5.027 -24.388 1.00 86.75 196 LYS A CA 1
ATOM 1483 C C . LYS A 1 196 ? 18.427 -4.748 -25.794 1.00 86.75 196 LYS A C 1
ATOM 1485 O O . LYS A 1 196 ? 19.172 -4.252 -26.638 1.00 86.75 196 LYS A O 1
ATOM 1490 N N . THR A 1 197 ? 17.126 -4.955 -26.008 1.00 86.56 197 THR A N 1
ATOM 1491 C CA . THR A 1 197 ? 16.450 -4.721 -27.295 1.00 86.56 197 THR A CA 1
ATOM 1492 C C . THR A 1 197 ? 16.667 -3.294 -27.820 1.00 86.56 197 THR A C 1
ATOM 1494 O O . THR A 1 197 ? 16.856 -3.080 -29.023 1.00 86.56 197 THR A O 1
ATOM 1497 N N . TYR A 1 198 ? 16.685 -2.297 -26.933 1.00 87.19 198 TYR A N 1
ATOM 1498 C CA . TYR A 1 198 ? 16.910 -0.905 -27.319 1.00 87.19 198 TYR A CA 1
ATOM 1499 C C . TYR A 1 198 ? 18.381 -0.581 -27.536 1.00 87.19 198 TYR A C 1
ATOM 1501 O O . TYR A 1 198 ? 18.718 -0.032 -28.586 1.00 87.19 198 TYR A O 1
ATOM 1509 N N . PHE A 1 199 ? 19.259 -0.953 -26.604 1.00 88.69 199 PHE A N 1
ATOM 1510 C CA . PHE A 1 199 ? 20.606 -0.385 -26.553 1.00 88.69 199 PHE A CA 1
ATOM 1511 C C . PHE A 1 199 ? 21.723 -1.234 -27.181 1.00 88.69 199 PHE A C 1
ATOM 1513 O O . PHE A 1 199 ? 22.794 -0.679 -27.412 1.00 88.69 199 PHE A O 1
ATOM 1520 N N . GLU A 1 200 ? 21.544 -2.535 -27.441 1.00 84.62 200 GLU A N 1
ATOM 1521 C CA . GLU A 1 200 ? 22.655 -3.393 -27.913 1.00 84.62 200 GLU A CA 1
ATOM 1522 C C . GLU A 1 200 ? 22.931 -3.283 -29.420 1.00 84.62 200 GLU A C 1
ATOM 1524 O O . GLU A 1 200 ? 24.091 -3.271 -29.822 1.00 84.62 200 GLU A O 1
ATOM 1529 N N . GLU A 1 201 ? 21.897 -3.100 -30.244 1.00 82.75 201 GLU A N 1
ATOM 1530 C CA . GLU A 1 201 ? 22.040 -2.974 -31.706 1.00 82.75 201 GLU A CA 1
ATOM 1531 C C . GLU A 1 201 ? 21.406 -1.680 -32.243 1.00 82.75 201 GLU A C 1
ATOM 1533 O O . GLU A 1 201 ? 20.382 -1.724 -32.927 1.00 82.75 201 GLU A O 1
ATOM 1538 N N . PRO A 1 202 ? 21.915 -0.490 -31.883 1.00 83.69 202 PRO A N 1
ATOM 1539 C CA . PRO A 1 202 ? 21.353 0.770 -32.358 1.00 83.69 202 PRO A CA 1
ATOM 1540 C C . PRO A 1 202 ? 21.547 0.934 -33.872 1.00 83.69 202 PRO A C 1
ATOM 1542 O O . PRO A 1 202 ? 22.557 0.518 -34.438 1.00 83.69 202 PRO A O 1
ATOM 1545 N N . SER A 1 203 ? 20.589 1.587 -34.536 1.00 81.88 203 SER A N 1
ATOM 1546 C CA . SER A 1 203 ? 20.689 1.824 -35.979 1.00 81.88 203 SER A CA 1
ATOM 1547 C C . SER A 1 203 ? 21.878 2.746 -36.308 1.00 81.88 203 SER A C 1
ATOM 1549 O O . SER A 1 203 ? 21.969 3.831 -35.728 1.00 81.88 203 SER A O 1
ATOM 1551 N N . PRO A 1 204 ? 22.765 2.373 -37.252 1.00 79.12 204 PRO A N 1
ATOM 1552 C CA . PRO A 1 204 ? 23.973 3.145 -37.558 1.00 79.12 204 PRO A CA 1
ATOM 1553 C C . PRO A 1 204 ? 23.705 4.398 -38.406 1.00 79.12 204 PRO A C 1
ATOM 1555 O O . PRO A 1 204 ? 24.577 5.253 -38.532 1.00 79.12 204 PRO A O 1
ATOM 1558 N N . ILE A 1 205 ? 22.516 4.507 -39.006 1.00 83.50 205 ILE A N 1
ATOM 1559 C CA . ILE A 1 205 ? 22.168 5.581 -39.952 1.00 83.50 205 ILE A CA 1
ATOM 1560 C C . ILE A 1 205 ? 21.354 6.682 -39.265 1.00 83.50 205 ILE A C 1
ATOM 1562 O O . ILE A 1 205 ? 21.490 7.863 -39.586 1.00 83.50 205 ILE A O 1
ATOM 1566 N N . TYR A 1 206 ? 20.496 6.301 -38.321 1.00 87.62 206 TYR A N 1
ATOM 1567 C CA . TYR A 1 206 ? 19.540 7.218 -37.721 1.00 87.62 206 TYR A CA 1
ATOM 1568 C C . TYR A 1 206 ? 20.176 8.063 -36.618 1.00 87.62 206 TYR A C 1
ATOM 1570 O O . TYR A 1 206 ? 21.153 7.688 -35.960 1.00 87.62 206 TYR A O 1
ATOM 1578 N N . ARG A 1 207 ? 19.591 9.242 -36.426 1.00 90.44 207 ARG A N 1
ATOM 1579 C CA . ARG A 1 207 ? 19.996 10.218 -35.421 1.00 90.44 207 ARG A CA 1
ATOM 1580 C C . ARG A 1 207 ? 18.781 10.661 -34.624 1.00 90.44 207 ARG A C 1
ATOM 1582 O O . ARG A 1 207 ? 17.656 10.570 -35.108 1.00 90.44 207 ARG A O 1
ATOM 1589 N N . VAL A 1 208 ? 19.029 11.153 -33.419 1.00 91.06 208 VAL A N 1
ATOM 1590 C CA . VAL A 1 208 ? 18.005 11.666 -32.514 1.00 91.06 208 VAL A CA 1
ATOM 1591 C C . VAL A 1 208 ? 18.421 13.028 -31.985 1.00 91.06 208 VAL A C 1
ATOM 1593 O O . VAL A 1 208 ? 19.586 13.262 -31.658 1.00 91.06 208 VAL A O 1
ATOM 1596 N N . ILE A 1 209 ? 17.445 13.924 -31.897 1.00 89.38 209 ILE A N 1
ATOM 1597 C CA . ILE A 1 209 ? 17.592 15.199 -31.200 1.00 89.38 209 ILE A CA 1
ATOM 1598 C C . ILE A 1 209 ? 17.093 15.006 -29.768 1.00 89.38 209 ILE A C 1
ATOM 1600 O O . ILE A 1 209 ? 15.937 14.634 -29.559 1.00 89.38 209 ILE A O 1
ATOM 1604 N N . LEU A 1 210 ? 17.988 15.219 -28.807 1.00 89.44 210 LEU A N 1
ATOM 1605 C CA . LEU A 1 210 ? 17.696 15.167 -27.375 1.00 89.44 210 LEU A CA 1
ATOM 1606 C C . LEU A 1 210 ? 17.048 16.476 -26.887 1.00 89.44 210 LEU A C 1
ATOM 1608 O O . LEU A 1 210 ? 17.040 17.479 -27.602 1.00 89.44 210 LEU A O 1
ATOM 1612 N N . HIS A 1 211 ? 16.524 16.488 -25.657 1.00 86.69 211 HIS A N 1
ATOM 1613 C CA . HIS A 1 211 ? 15.840 17.646 -25.051 1.00 86.69 211 HIS A CA 1
ATOM 1614 C C . HIS A 1 211 ? 16.691 18.935 -25.065 1.00 86.69 211 HIS A C 1
ATOM 1616 O O . HIS A 1 211 ? 16.168 20.033 -25.233 1.00 86.69 211 HIS A O 1
ATOM 1622 N N . ASN A 1 212 ? 18.015 18.799 -24.954 1.00 85.69 212 ASN A N 1
ATOM 1623 C CA . ASN A 1 212 ? 19.000 19.880 -24.955 1.00 85.69 212 ASN A CA 1
ATOM 1624 C C . ASN A 1 212 ? 19.324 20.417 -26.364 1.00 85.69 212 ASN A C 1
ATOM 1626 O O . ASN A 1 212 ? 20.228 21.237 -26.518 1.00 85.69 212 ASN A O 1
ATOM 1630 N N . GLY A 1 213 ? 18.632 19.931 -27.398 1.00 84.25 213 GLY A N 1
ATOM 1631 C CA . GLY A 1 213 ? 18.837 20.315 -28.793 1.00 84.25 213 GLY A CA 1
ATOM 1632 C C . GLY A 1 213 ? 20.064 19.681 -29.452 1.00 84.25 213 GLY A C 1
ATOM 1633 O O . GLY A 1 213 ? 20.354 19.979 -30.611 1.00 84.25 213 GLY A O 1
ATOM 1634 N N . VAL A 1 214 ? 20.789 18.797 -28.758 1.00 89.50 214 VAL A N 1
ATOM 1635 C CA . VAL A 1 214 ? 21.956 18.114 -29.323 1.00 89.50 214 VAL A CA 1
ATOM 1636 C C . VAL A 1 214 ? 21.496 16.976 -30.230 1.00 89.50 214 VAL A C 1
ATOM 1638 O O . VAL A 1 214 ? 20.724 16.104 -29.834 1.00 89.50 214 VAL A O 1
ATOM 1641 N N . ASN A 1 215 ? 22.007 16.977 -31.460 1.00 91.62 215 ASN A N 1
ATOM 1642 C CA . ASN A 1 215 ? 21.757 15.938 -32.451 1.00 91.62 215 ASN A CA 1
ATOM 1643 C C . ASN A 1 215 ? 22.831 14.842 -32.351 1.00 91.62 215 ASN A C 1
ATOM 1645 O O . ASN A 1 215 ? 23.963 15.036 -32.804 1.00 91.62 215 ASN A O 1
ATOM 1649 N N . LEU A 1 216 ? 22.474 13.686 -31.795 1.00 91.69 216 LEU A N 1
ATOM 1650 C CA . LEU A 1 216 ? 23.363 12.534 -31.617 1.00 91.69 216 LEU A CA 1
ATOM 1651 C C . LEU A 1 216 ? 23.005 11.396 -32.572 1.00 91.69 216 LEU A C 1
ATOM 1653 O O . LEU A 1 216 ? 21.858 11.262 -32.998 1.00 91.69 216 LEU A O 1
ATOM 1657 N N . SER A 1 217 ? 23.981 10.546 -32.901 1.00 92.19 217 SER A N 1
ATOM 1658 C CA . SER A 1 217 ? 23.660 9.273 -33.552 1.00 92.19 217 SER A CA 1
ATOM 1659 C C . SER A 1 217 ? 22.865 8.385 -32.591 1.00 92.19 217 SER A C 1
ATOM 1661 O O . SER A 1 217 ? 23.016 8.490 -31.371 1.00 92.19 217 SER A O 1
ATOM 1663 N N . CYS A 1 218 ? 22.031 7.484 -33.115 1.00 90.56 218 CYS A N 1
ATOM 1664 C CA . CYS A 1 218 ? 21.327 6.523 -32.265 1.00 90.56 218 CYS A CA 1
ATOM 1665 C C . CYS A 1 218 ? 22.297 5.627 -31.470 1.00 90.56 218 CYS A C 1
ATOM 1667 O O . CYS A 1 218 ? 21.940 5.168 -30.388 1.00 90.56 218 CYS A O 1
ATOM 1669 N N . GLY A 1 219 ? 23.523 5.408 -31.961 1.00 90.25 219 GLY A N 1
ATOM 1670 C CA . GLY A 1 219 ? 24.577 4.712 -31.218 1.00 90.25 219 GLY A CA 1
ATOM 1671 C C . GLY A 1 219 ? 25.064 5.500 -30.001 1.00 90.25 219 GLY A C 1
ATOM 1672 O O . GLY A 1 219 ? 25.066 4.981 -28.885 1.00 90.25 219 GLY A O 1
ATOM 1673 N N . ASP A 1 220 ? 25.397 6.777 -30.192 1.00 90.81 220 ASP A N 1
ATOM 1674 C CA . ASP A 1 220 ? 25.888 7.643 -29.110 1.00 90.81 220 ASP A CA 1
ATOM 1675 C C . ASP A 1 220 ? 24.791 7.925 -28.073 1.00 90.81 220 ASP A C 1
ATOM 1677 O O . ASP A 1 220 ? 25.038 7.915 -26.865 1.00 90.81 220 ASP A O 1
ATOM 1681 N N . ALA A 1 221 ? 23.555 8.126 -28.539 1.00 90.56 221 ALA A N 1
ATOM 1682 C CA . ALA A 1 221 ? 22.395 8.302 -27.674 1.00 90.56 221 ALA A CA 1
ATOM 1683 C C . ALA A 1 221 ? 22.106 7.037 -26.849 1.00 90.56 221 ALA A C 1
ATOM 1685 O O . ALA A 1 221 ? 21.838 7.144 -25.652 1.00 90.56 221 ALA A O 1
ATOM 1686 N N . ALA A 1 222 ? 22.230 5.842 -27.444 1.00 91.00 222 ALA A N 1
ATOM 1687 C CA . ALA A 1 222 ? 22.090 4.577 -26.723 1.00 91.00 222 ALA A CA 1
ATOM 1688 C C . ALA A 1 222 ? 23.128 4.446 -25.602 1.00 91.00 222 ALA A C 1
ATOM 1690 O O . ALA A 1 222 ? 22.773 4.109 -24.474 1.00 91.00 222 ALA A O 1
ATOM 1691 N N . ALA A 1 223 ? 24.397 4.759 -25.884 1.00 90.88 223 ALA A N 1
ATOM 1692 C CA . ALA A 1 223 ? 25.466 4.711 -24.889 1.00 90.88 223 ALA A CA 1
ATOM 1693 C C . ALA A 1 223 ? 25.225 5.701 -23.734 1.00 90.88 223 ALA A C 1
ATOM 1695 O O . ALA A 1 223 ? 25.390 5.347 -22.564 1.00 90.88 223 ALA A O 1
ATOM 1696 N N . ASN A 1 224 ? 24.775 6.922 -24.044 1.00 90.12 224 ASN A N 1
ATOM 1697 C CA . ASN A 1 224 ? 24.440 7.924 -23.032 1.00 90.12 224 ASN A CA 1
ATOM 1698 C C . ASN A 1 224 ? 23.267 7.473 -22.144 1.00 90.12 224 ASN A C 1
ATOM 1700 O O . ASN A 1 224 ? 23.378 7.474 -20.917 1.00 90.12 224 ASN A O 1
ATOM 1704 N N . LEU A 1 225 ? 22.168 7.019 -22.749 1.00 90.31 225 LEU A N 1
ATOM 1705 C CA . LEU A 1 225 ? 20.970 6.595 -22.022 1.00 90.31 225 LEU A CA 1
ATOM 1706 C C . LEU A 1 225 ? 21.213 5.334 -21.187 1.00 90.31 225 LEU A C 1
ATOM 1708 O O . LEU A 1 225 ? 20.780 5.282 -20.036 1.00 90.31 225 LEU A O 1
ATOM 1712 N N . LYS A 1 226 ? 21.972 4.361 -21.708 1.00 89.88 226 LYS A N 1
ATOM 1713 C CA . LYS A 1 226 ? 22.311 3.112 -21.005 1.00 89.88 226 LYS A CA 1
ATOM 1714 C C . LYS A 1 226 ? 23.034 3.357 -19.676 1.00 89.88 226 LYS A C 1
ATOM 1716 O O . LYS A 1 226 ? 22.858 2.583 -18.742 1.00 89.88 226 LYS A O 1
ATOM 1721 N N . THR A 1 227 ? 23.818 4.432 -19.568 1.00 89.19 227 THR A N 1
ATOM 1722 C CA . THR A 1 227 ? 24.526 4.780 -18.321 1.00 89.19 227 THR A CA 1
ATOM 1723 C C . THR A 1 227 ? 23.659 5.560 -17.333 1.00 89.19 227 THR A C 1
ATOM 1725 O O . THR A 1 227 ? 23.748 5.331 -16.128 1.00 89.19 227 THR A O 1
ATOM 1728 N N . ARG A 1 228 ? 22.790 6.454 -17.821 1.00 89.38 228 ARG A N 1
ATOM 1729 C CA . ARG A 1 228 ? 21.943 7.316 -16.977 1.00 89.38 228 ARG A CA 1
ATOM 1730 C C . ARG A 1 228 ? 20.703 6.602 -16.439 1.00 89.38 228 ARG A C 1
ATOM 1732 O O . ARG A 1 228 ? 20.298 6.858 -15.308 1.00 89.38 228 ARG A O 1
ATOM 1739 N N . LEU A 1 229 ? 20.116 5.706 -17.231 1.00 88.38 229 LEU A N 1
ATOM 1740 C CA . LEU A 1 229 ? 18.868 5.013 -16.910 1.00 88.38 229 LEU A CA 1
ATOM 1741 C C . LEU A 1 229 ? 18.897 4.236 -15.578 1.00 88.38 229 LEU A C 1
ATOM 1743 O O . LEU A 1 229 ? 18.011 4.481 -14.762 1.00 88.38 229 LEU A O 1
ATOM 1747 N N . PRO A 1 230 ? 19.892 3.372 -15.284 1.00 85.75 230 PRO A N 1
ATOM 1748 C CA . PRO A 1 230 ? 19.914 2.635 -14.018 1.00 85.75 230 PRO A CA 1
ATOM 1749 C C . PRO A 1 230 ? 20.127 3.545 -12.799 1.00 85.75 230 PRO A C 1
ATOM 1751 O O . PRO A 1 230 ? 19.629 3.248 -11.716 1.00 85.75 230 PRO A O 1
ATOM 1754 N N . ILE A 1 231 ? 20.833 4.671 -12.957 1.00 86.12 231 ILE A N 1
ATOM 1755 C CA . ILE A 1 231 ? 21.024 5.657 -11.881 1.00 86.12 231 ILE A CA 1
ATOM 1756 C C . ILE A 1 231 ? 19.685 6.322 -11.548 1.00 86.12 231 ILE A C 1
ATOM 1758 O O . ILE A 1 231 ? 19.304 6.411 -10.383 1.00 86.12 231 ILE A O 1
ATOM 1762 N N . ALA A 1 232 ? 18.945 6.742 -12.573 1.00 86.25 232 ALA A N 1
ATOM 1763 C CA . ALA A 1 232 ? 17.638 7.355 -12.392 1.00 86.25 232 ALA A CA 1
ATOM 1764 C C . ALA A 1 232 ? 16.587 6.367 -11.860 1.00 86.25 232 ALA A C 1
ATOM 1766 O O . ALA A 1 232 ? 15.775 6.737 -11.016 1.00 86.25 232 ALA A O 1
ATOM 1767 N N . ALA A 1 233 ? 16.635 5.102 -12.289 1.00 84.88 233 ALA A N 1
ATOM 1768 C CA . ALA A 1 233 ? 15.776 4.052 -11.748 1.00 84.88 233 ALA A CA 1
ATOM 1769 C C . ALA A 1 233 ? 16.030 3.818 -10.249 1.00 84.88 233 ALA A C 1
ATOM 1771 O O . ALA A 1 233 ? 15.079 3.670 -9.488 1.00 84.88 233 ALA A O 1
ATOM 1772 N N . LYS A 1 234 ? 17.290 3.860 -9.792 1.00 82.75 234 LYS A N 1
ATOM 1773 C CA . LYS A 1 234 ? 17.614 3.785 -8.356 1.00 82.75 234 LYS A CA 1
ATOM 1774 C C . LYS A 1 234 ? 17.058 4.970 -7.565 1.00 82.75 234 LYS A C 1
ATOM 1776 O O . LYS A 1 234 ? 16.517 4.766 -6.484 1.00 82.75 234 LYS A O 1
ATOM 1781 N N . LEU A 1 235 ? 17.135 6.181 -8.117 1.00 83.00 235 LEU A N 1
ATOM 1782 C CA . LEU A 1 235 ? 16.562 7.374 -7.488 1.00 83.00 235 LEU A CA 1
ATOM 1783 C C . LEU A 1 235 ? 15.028 7.281 -7.373 1.00 83.00 235 LEU A C 1
ATOM 1785 O O . LEU A 1 235 ? 14.454 7.643 -6.348 1.00 83.00 235 LEU A O 1
ATOM 1789 N N . GLU A 1 236 ? 14.354 6.748 -8.396 1.00 83.44 236 GLU A N 1
ATOM 1790 C CA . GLU A 1 236 ? 12.915 6.460 -8.324 1.00 83.44 236 GLU A CA 1
ATOM 1791 C C . GLU A 1 236 ? 12.588 5.381 -7.295 1.00 83.44 236 GLU A C 1
ATOM 1793 O O . GLU A 1 236 ? 11.619 5.525 -6.553 1.00 83.44 236 GLU A O 1
ATOM 1798 N N . LEU A 1 237 ? 13.397 4.323 -7.215 1.00 79.94 237 LEU A N 1
ATOM 1799 C CA . LEU A 1 237 ? 13.225 3.266 -6.223 1.00 79.94 237 LEU A CA 1
ATOM 1800 C C . LEU A 1 237 ? 13.311 3.826 -4.796 1.00 79.94 237 LEU A C 1
ATOM 1802 O O . LEU A 1 237 ? 12.495 3.469 -3.950 1.00 79.94 237 LEU A O 1
ATOM 1806 N N . GLU A 1 238 ? 14.248 4.740 -4.537 1.00 77.38 238 GLU A N 1
ATOM 1807 C CA . GLU A 1 238 ? 14.389 5.421 -3.247 1.00 77.38 238 GLU A CA 1
ATOM 1808 C C . GLU A 1 238 ? 13.186 6.327 -2.940 1.00 77.38 238 GLU A C 1
ATOM 1810 O O . GLU A 1 238 ? 12.637 6.284 -1.836 1.00 77.38 238 GLU A O 1
ATOM 1815 N N . ARG A 1 239 ? 12.694 7.079 -3.933 1.00 79.00 239 ARG A N 1
ATOM 1816 C CA . ARG A 1 239 ? 11.470 7.885 -3.793 1.00 79.00 239 ARG A CA 1
ATOM 1817 C C . ARG A 1 239 ? 10.247 7.017 -3.495 1.00 79.00 239 ARG A C 1
ATOM 1819 O O . ARG A 1 239 ? 9.436 7.373 -2.643 1.00 79.00 239 ARG A O 1
ATOM 1826 N N . LEU A 1 240 ? 10.094 5.893 -4.193 1.00 75.06 240 LEU A N 1
ATOM 1827 C CA . LEU A 1 240 ? 9.003 4.943 -3.968 1.00 75.06 240 LEU A CA 1
ATOM 1828 C C . LEU A 1 240 ? 9.114 4.293 -2.597 1.00 75.06 240 LEU A C 1
ATOM 1830 O O . LEU A 1 240 ? 8.101 4.162 -1.916 1.00 75.06 240 LEU A O 1
ATOM 1834 N N . ASN A 1 241 ? 10.331 3.962 -2.164 1.00 71.06 241 ASN A N 1
ATOM 1835 C CA . ASN A 1 241 ? 10.575 3.493 -0.812 1.00 71.06 241 ASN A CA 1
ATOM 1836 C C . ASN A 1 241 ? 10.077 4.521 0.204 1.00 71.06 241 ASN A C 1
ATOM 1838 O O . ASN A 1 241 ? 9.274 4.171 1.059 1.00 71.06 241 ASN A O 1
ATOM 1842 N N . HIS A 1 242 ? 10.444 5.794 0.039 1.00 65.88 242 HIS A N 1
ATOM 1843 C CA . HIS A 1 242 ? 9.983 6.863 0.918 1.00 65.88 242 HIS A CA 1
ATOM 1844 C C . HIS A 1 242 ? 8.466 7.075 0.855 1.00 65.88 242 HIS A C 1
ATOM 1846 O O . HIS A 1 242 ? 7.855 7.330 1.880 1.00 65.88 242 HIS A O 1
ATOM 1852 N N . LEU A 1 243 ? 7.818 6.972 -0.308 1.00 65.06 243 LEU A N 1
ATOM 1853 C CA . LEU A 1 243 ? 6.363 7.154 -0.442 1.00 65.06 243 LEU A CA 1
ATOM 1854 C C . LEU A 1 243 ? 5.547 5.989 0.101 1.00 65.06 243 LEU A C 1
ATOM 1856 O O . LEU A 1 243 ? 4.439 6.186 0.587 1.00 65.06 243 LEU A O 1
ATOM 1860 N N . VAL A 1 244 ? 6.068 4.774 0.001 1.00 61.31 244 VAL A N 1
ATOM 1861 C CA . VAL A 1 244 ? 5.376 3.582 0.480 1.00 61.31 244 VAL A CA 1
ATOM 1862 C C . VAL A 1 244 ? 5.565 3.422 1.984 1.00 61.31 244 VAL A C 1
ATOM 1864 O O . VAL A 1 244 ? 4.608 3.061 2.667 1.00 61.31 244 VAL A O 1
ATOM 1867 N N . THR A 1 245 ? 6.732 3.792 2.520 1.00 53.72 245 THR A N 1
ATOM 1868 C CA . THR A 1 245 ? 6.897 3.957 3.966 1.00 53.72 245 THR A CA 1
ATOM 1869 C C . THR A 1 245 ? 6.060 5.138 4.457 1.00 53.72 245 THR A C 1
ATOM 1871 O O . THR A 1 245 ? 5.273 4.966 5.377 1.00 53.72 245 THR A O 1
ATOM 1874 N N . THR A 1 246 ? 6.081 6.307 3.801 1.00 47.41 246 THR A N 1
ATOM 1875 C CA . THR A 1 246 ? 5.293 7.476 4.257 1.00 47.41 246 THR A CA 1
ATOM 1876 C C . THR A 1 246 ? 3.791 7.406 4.036 1.00 47.41 246 THR A C 1
ATOM 1878 O O . THR A 1 246 ? 3.041 7.988 4.815 1.00 47.41 246 THR A O 1
ATOM 1881 N N . GLY A 1 247 ? 3.321 6.632 3.063 1.00 44.88 247 GLY A N 1
ATOM 1882 C CA . GLY A 1 247 ? 1.908 6.290 2.908 1.00 44.88 247 GLY A CA 1
ATOM 1883 C C . GLY A 1 247 ? 1.382 5.398 4.038 1.00 44.88 247 GLY A C 1
ATOM 1884 O O . GLY A 1 247 ? 0.178 5.381 4.279 1.00 44.88 247 GLY A O 1
ATOM 1885 N N . ALA A 1 248 ? 2.269 4.700 4.756 1.00 44.88 248 ALA A N 1
ATOM 1886 C CA . ALA A 1 248 ? 1.980 4.116 6.067 1.00 44.88 248 ALA A CA 1
ATOM 1887 C C . ALA A 1 248 ? 2.208 5.125 7.223 1.00 44.88 248 ALA A C 1
ATOM 1889 O O . ALA A 1 248 ? 1.588 5.000 8.277 1.00 44.88 248 ALA A O 1
ATOM 1890 N N . LEU A 1 249 ? 3.033 6.165 7.017 1.00 39.62 249 LEU A N 1
ATOM 1891 C CA . LEU A 1 249 ? 3.362 7.222 7.993 1.00 39.62 249 LEU A CA 1
ATOM 1892 C C . LEU A 1 249 ? 2.391 8.423 8.032 1.00 39.62 249 LEU A C 1
ATOM 1894 O O . LEU A 1 249 ? 2.638 9.338 8.815 1.00 39.62 249 LEU A O 1
ATOM 1898 N N . THR A 1 250 ? 1.224 8.425 7.364 1.00 38.84 250 THR A N 1
ATOM 1899 C CA . THR A 1 250 ? 0.130 9.320 7.834 1.00 38.84 250 THR A CA 1
ATOM 1900 C C . THR A 1 250 ? -0.330 8.962 9.258 1.00 38.84 250 THR A C 1
ATOM 1902 O O . THR A 1 250 ? -1.154 9.666 9.829 1.00 38.84 250 THR A O 1
ATOM 1905 N N . SER A 1 251 ? 0.228 7.890 9.835 1.00 43.97 251 SER A N 1
ATOM 1906 C CA . SER A 1 251 ? 0.087 7.460 11.223 1.00 43.97 251 SER A CA 1
ATOM 1907 C C . SER A 1 251 ? 1.410 7.500 12.015 1.00 43.97 251 SER A C 1
ATOM 1909 O O . SER A 1 251 ? 1.540 6.801 13.011 1.00 43.97 251 SER A O 1
ATOM 1911 N N . ARG A 1 252 ? 2.445 8.264 11.623 1.00 42.81 252 ARG A N 1
ATOM 1912 C CA . ARG A 1 252 ? 3.620 8.414 12.505 1.00 42.81 252 ARG A CA 1
ATOM 1913 C C . ARG A 1 252 ? 4.360 9.728 12.310 1.00 42.81 252 ARG A C 1
ATOM 1915 O O . ARG A 1 252 ? 4.983 9.986 11.285 1.00 42.81 252 ARG A O 1
ATOM 1922 N N . ASN A 1 253 ? 4.319 10.529 13.365 1.00 36.41 253 ASN A N 1
ATOM 1923 C CA . ASN A 1 253 ? 5.271 11.595 13.589 1.00 36.41 253 ASN A CA 1
ATOM 1924 C C . ASN A 1 253 ? 6.614 10.962 13.997 1.00 36.41 253 ASN A C 1
ATOM 1926 O O . ASN A 1 253 ? 6.644 10.053 14.826 1.00 36.41 253 ASN A O 1
ATOM 1930 N N . THR A 1 254 ? 7.692 11.506 13.439 1.00 38.50 254 THR A N 1
ATOM 1931 C CA . THR A 1 254 ? 9.101 11.377 13.848 1.00 38.50 254 THR A CA 1
ATOM 1932 C C . THR A 1 254 ? 9.837 10.046 13.621 1.00 38.50 254 THR A C 1
ATOM 1934 O O . THR A 1 254 ? 9.400 8.962 14.000 1.00 38.50 254 THR A O 1
ATOM 1937 N N . ASP A 1 255 ? 11.025 10.241 13.046 1.00 35.06 255 ASP A N 1
ATOM 1938 C CA . ASP A 1 255 ? 12.198 9.378 12.945 1.00 35.06 255 ASP A CA 1
ATOM 1939 C C . ASP A 1 255 ? 12.219 8.337 11.821 1.00 35.06 255 ASP A C 1
ATOM 1941 O O . ASP A 1 255 ? 11.827 7.181 11.938 1.00 35.06 255 ASP A O 1
ATOM 1945 N N . SER A 1 256 ? 12.798 8.807 10.714 1.00 36.53 256 SER A N 1
ATOM 1946 C CA . SER A 1 256 ? 13.407 8.072 9.609 1.00 36.53 256 SER A CA 1
ATOM 1947 C C . SER A 1 256 ? 14.608 7.227 10.064 1.00 36.53 256 SER A C 1
ATOM 1949 O O . SER A 1 256 ? 15.717 7.373 9.545 1.00 36.53 256 SER A O 1
ATOM 1951 N N . SER A 1 257 ? 14.418 6.363 11.054 1.00 35.00 257 SER A N 1
ATOM 1952 C CA . SER A 1 257 ? 15.325 5.258 11.328 1.00 35.00 257 SER A CA 1
ATOM 1953 C C . SER A 1 257 ? 14.578 3.977 11.000 1.00 35.00 257 SER A C 1
ATOM 1955 O O . SER A 1 257 ? 13.586 3.619 11.629 1.00 35.00 257 SER A O 1
ATOM 1957 N N . SER A 1 258 ? 15.044 3.327 9.937 1.00 38.78 258 SER A N 1
ATOM 1958 C CA . SER A 1 258 ? 14.697 1.960 9.582 1.00 38.78 258 SER A CA 1
ATOM 1959 C C . SER A 1 258 ? 14.636 1.106 10.847 1.00 38.78 258 SER A C 1
ATOM 1961 O O . SER A 1 258 ? 15.656 0.904 11.515 1.00 38.78 258 SER A O 1
ATOM 1963 N N . LEU A 1 259 ? 13.440 0.624 11.196 1.00 36.22 259 LEU A N 1
ATOM 1964 C CA . LEU A 1 259 ? 13.321 -0.361 12.259 1.00 36.22 259 LEU A CA 1
ATOM 1965 C C . LEU A 1 259 ? 14.144 -1.596 11.849 1.00 36.22 259 LEU A C 1
ATOM 1967 O O . LEU A 1 259 ? 14.072 -2.025 10.691 1.00 36.22 259 LEU A O 1
ATOM 1971 N N . PRO A 1 260 ? 14.962 -2.160 12.755 1.00 32.19 260 PRO A N 1
ATOM 1972 C CA . PRO A 1 260 ? 15.771 -3.335 12.460 1.00 32.19 260 PRO A CA 1
ATOM 1973 C C . PRO A 1 260 ? 14.830 -4.529 12.248 1.00 32.19 260 PRO A C 1
ATOM 1975 O O . PRO A 1 260 ? 14.330 -5.087 13.214 1.00 32.19 260 PRO A O 1
ATOM 1978 N N . GLY A 1 261 ? 14.545 -4.857 10.984 1.00 43.75 261 GLY A N 1
ATOM 1979 C CA . GLY A 1 261 ? 13.577 -5.888 10.571 1.00 43.75 261 GLY A CA 1
ATOM 1980 C C . GLY A 1 261 ? 12.658 -5.459 9.414 1.00 43.75 261 GLY A C 1
ATOM 1981 O O . GLY A 1 261 ? 12.059 -6.295 8.737 1.00 43.75 261 GLY A O 1
ATOM 1982 N N . GLU A 1 262 ? 12.573 -4.158 9.114 1.00 51.22 262 GLU A N 1
ATOM 1983 C CA . GLU A 1 262 ? 11.658 -3.646 8.093 1.00 51.22 262 GLU A CA 1
ATOM 1984 C C . GLU A 1 262 ? 12.226 -3.842 6.675 1.00 51.22 262 GLU A C 1
ATOM 1986 O O . GLU A 1 262 ? 13.126 -3.132 6.232 1.00 51.22 262 GLU A O 1
ATOM 1991 N N . LYS A 1 263 ? 11.712 -4.843 5.948 1.00 56.47 263 LYS A N 1
ATOM 1992 C CA . LYS A 1 263 ? 12.095 -5.092 4.547 1.00 56.47 263 LYS A CA 1
ATOM 1993 C C . LYS A 1 263 ? 11.785 -3.883 3.668 1.00 56.47 263 LYS A C 1
ATOM 1995 O O . LYS A 1 263 ? 10.638 -3.423 3.651 1.00 56.47 263 LYS A O 1
ATOM 2000 N N . THR A 1 264 ? 12.784 -3.440 2.907 1.00 64.56 264 THR A N 1
ATOM 2001 C CA . THR A 1 264 ? 12.741 -2.248 2.045 1.00 64.56 264 THR A CA 1
ATOM 2002 C C . THR A 1 264 ? 11.742 -2.455 0.902 1.00 64.56 264 THR A C 1
ATOM 2004 O O . THR A 1 264 ? 11.474 -3.590 0.504 1.00 64.56 264 THR A O 1
ATOM 2007 N N . PHE A 1 265 ? 11.206 -1.380 0.312 1.00 69.31 265 PHE A N 1
ATOM 2008 C CA . PHE A 1 265 ? 10.361 -1.469 -0.890 1.00 69.31 265 PHE A CA 1
ATOM 2009 C C . PHE A 1 265 ? 10.994 -2.333 -1.995 1.00 69.31 265 PHE A C 1
ATOM 2011 O O . PHE A 1 265 ? 10.278 -3.091 -2.641 1.00 69.31 265 PHE A O 1
ATOM 2018 N N . GLY A 1 266 ? 12.323 -2.279 -2.159 1.00 69.56 266 GLY A N 1
ATOM 2019 C CA . GLY A 1 266 ? 13.072 -3.128 -3.091 1.00 69.56 266 GLY A CA 1
ATOM 2020 C C . GLY A 1 266 ? 12.916 -4.628 -2.817 1.00 69.56 266 GLY A C 1
ATOM 2021 O O . GLY A 1 266 ? 12.464 -5.357 -3.695 1.00 69.56 266 GLY A O 1
ATOM 2022 N N . ASP A 1 267 ? 13.175 -5.079 -1.587 1.00 72.44 267 ASP A N 1
ATOM 2023 C CA . ASP A 1 267 ? 13.062 -6.497 -1.195 1.00 72.44 267 ASP A CA 1
ATOM 2024 C C . ASP A 1 267 ? 11.642 -7.045 -1.415 1.00 72.44 267 ASP A C 1
ATOM 2026 O O . ASP A 1 267 ? 11.420 -8.211 -1.756 1.00 72.44 267 ASP A O 1
ATOM 2030 N N . ARG A 1 268 ? 10.643 -6.186 -1.196 1.00 71.31 268 ARG A N 1
ATOM 2031 C CA . ARG A 1 268 ? 9.231 -6.527 -1.387 1.00 71.31 268 ARG A CA 1
ATOM 2032 C C . ARG A 1 268 ? 8.841 -6.521 -2.863 1.00 71.31 268 ARG A C 1
ATOM 2034 O O . ARG A 1 268 ? 8.051 -7.364 -3.284 1.00 71.31 268 ARG A O 1
ATOM 2041 N N . LEU A 1 269 ? 9.412 -5.611 -3.649 1.00 73.38 269 LEU A N 1
ATOM 2042 C CA . LEU A 1 269 ? 9.227 -5.542 -5.092 1.00 73.38 269 LEU A CA 1
ATOM 2043 C C . LEU A 1 269 ? 9.804 -6.773 -5.798 1.00 73.38 269 LEU A C 1
ATOM 2045 O O . LEU A 1 269 ? 9.121 -7.359 -6.641 1.00 73.38 269 LEU A O 1
ATOM 2049 N N . GLU A 1 270 ? 11.019 -7.175 -5.425 1.00 74.25 270 GLU A N 1
ATOM 2050 C CA . GLU A 1 270 ? 11.671 -8.388 -5.922 1.00 74.25 270 GLU A CA 1
ATOM 2051 C C . GLU A 1 270 ? 10.832 -9.620 -5.575 1.00 74.25 270 GLU A C 1
ATOM 2053 O O . GLU A 1 270 ? 10.501 -10.427 -6.444 1.00 74.25 270 GLU A O 1
ATOM 2058 N N . ALA A 1 271 ? 10.390 -9.731 -4.319 1.00 72.25 271 ALA A N 1
ATOM 2059 C CA . ALA A 1 271 ? 9.525 -10.827 -3.904 1.00 72.25 271 ALA A CA 1
ATOM 2060 C C . ALA A 1 271 ? 8.197 -10.858 -4.675 1.00 72.25 271 ALA A C 1
ATOM 2062 O O . ALA A 1 271 ? 7.733 -11.941 -5.032 1.00 72.25 271 ALA A O 1
ATOM 2063 N N . ALA A 1 272 ? 7.595 -9.696 -4.964 1.00 67.44 272 ALA A N 1
ATOM 2064 C CA . ALA A 1 272 ? 6.365 -9.604 -5.751 1.00 67.44 272 ALA A CA 1
ATOM 2065 C C . ALA A 1 272 ? 6.587 -10.074 -7.191 1.00 67.44 272 ALA A C 1
ATOM 2067 O O . ALA A 1 272 ? 5.813 -10.885 -7.691 1.00 67.44 272 ALA A O 1
ATOM 2068 N N . HIS A 1 273 ? 7.657 -9.631 -7.850 1.00 68.62 273 HIS A N 1
ATOM 2069 C CA . HIS A 1 273 ? 7.955 -10.041 -9.226 1.00 68.62 273 HIS A CA 1
ATOM 2070 C C . HIS A 1 273 ? 8.361 -11.509 -9.325 1.00 68.62 273 HIS A C 1
ATOM 2072 O O . HIS A 1 273 ? 7.928 -12.202 -10.248 1.00 68.62 273 HIS A O 1
ATOM 2078 N N . LYS A 1 274 ? 9.081 -12.032 -8.332 1.00 73.50 274 LYS A N 1
ATOM 2079 C CA . LYS A 1 274 ? 9.356 -13.464 -8.227 1.00 73.50 274 LYS A CA 1
ATOM 2080 C C . LYS A 1 274 ? 8.074 -14.274 -8.039 1.00 73.50 274 LYS A C 1
ATOM 2082 O O . LYS A 1 274 ? 7.916 -15.313 -8.667 1.00 73.50 274 LYS A O 1
ATOM 2087 N N . TYR A 1 275 ? 7.150 -13.806 -7.202 1.00 69.12 275 TYR A N 1
ATOM 2088 C CA . TYR A 1 275 ? 5.897 -14.511 -6.933 1.00 69.12 275 TYR A CA 1
ATOM 2089 C C . TYR A 1 275 ? 4.920 -14.466 -8.120 1.00 69.12 275 TYR A C 1
ATOM 2091 O O . TYR A 1 275 ? 4.361 -15.496 -8.485 1.00 69.12 275 TYR A O 1
ATOM 2099 N N . TYR A 1 276 ? 4.729 -13.298 -8.743 1.00 66.88 276 TYR A N 1
ATOM 2100 C CA . TYR A 1 276 ? 3.731 -13.104 -9.805 1.00 66.88 276 TYR A CA 1
ATOM 2101 C C . TYR A 1 276 ? 4.247 -13.391 -11.218 1.00 66.88 276 TYR A C 1
ATOM 2103 O O . TYR A 1 276 ? 3.471 -13.838 -12.059 1.00 66.88 276 TYR A O 1
ATOM 2111 N N . MET A 1 277 ? 5.527 -13.131 -11.499 1.00 67.38 277 MET A N 1
ATOM 2112 C CA . MET A 1 277 ? 6.113 -13.292 -12.838 1.00 67.38 277 MET A CA 1
ATOM 2113 C C . MET A 1 277 ? 7.240 -14.329 -12.905 1.00 67.38 277 MET A C 1
ATOM 2115 O O . MET A 1 277 ? 7.732 -14.600 -13.997 1.00 67.38 277 MET A O 1
ATOM 2119 N N . ASN A 1 278 ? 7.642 -14.936 -11.780 1.00 65.69 278 ASN A N 1
ATOM 2120 C CA . ASN A 1 278 ? 8.783 -15.858 -11.707 1.00 65.69 278 ASN A CA 1
ATOM 2121 C C . ASN A 1 278 ? 10.098 -15.242 -12.237 1.00 65.69 278 ASN A C 1
ATOM 2123 O O . ASN A 1 278 ? 10.953 -15.945 -12.773 1.00 65.69 278 ASN A O 1
ATOM 2127 N N . ILE A 1 279 ? 10.253 -13.921 -12.088 1.00 64.88 279 ILE A N 1
ATOM 2128 C CA . ILE A 1 279 ? 11.456 -13.171 -12.467 1.00 64.88 279 ILE A CA 1
ATOM 2129 C C . ILE A 1 279 ? 12.311 -12.971 -11.212 1.00 64.88 279 ILE A C 1
ATOM 2131 O O . ILE A 1 279 ? 11.815 -12.504 -10.188 1.00 64.88 279 ILE A O 1
ATOM 2135 N N . THR A 1 280 ? 13.589 -13.341 -11.279 1.00 60.31 280 THR A N 1
ATOM 2136 C CA . THR A 1 280 ? 14.566 -13.186 -10.186 1.00 60.31 280 THR A CA 1
ATOM 2137 C C . THR A 1 280 ? 15.588 -12.111 -10.543 1.00 60.31 280 THR A C 1
ATOM 2139 O O . THR A 1 280 ? 16.773 -12.401 -10.703 1.00 60.31 280 THR A O 1
ATOM 2142 N N . GLU A 1 281 ? 15.108 -10.890 -10.748 1.00 68.38 281 GLU A N 1
ATOM 2143 C CA . GLU A 1 281 ? 15.945 -9.724 -11.035 1.00 68.38 281 GLU A CA 1
ATOM 2144 C C . GLU A 1 281 ? 16.002 -8.786 -9.836 1.00 68.38 281 GLU A C 1
ATOM 2146 O O . GLU A 1 281 ? 15.086 -8.754 -9.014 1.00 68.38 281 GLU A O 1
ATOM 2151 N N . ASP A 1 282 ? 17.062 -7.977 -9.782 1.00 77.62 282 ASP A N 1
ATOM 2152 C CA . ASP A 1 282 ? 17.172 -6.900 -8.805 1.00 77.62 282 ASP A CA 1
ATOM 2153 C C . ASP A 1 282 ? 15.990 -5.926 -8.942 1.00 77.62 282 ASP A C 1
ATOM 2155 O O . ASP A 1 282 ? 15.494 -5.647 -10.042 1.00 77.62 282 ASP A O 1
ATOM 2159 N N . ALA A 1 283 ? 15.551 -5.359 -7.818 1.00 73.19 283 ALA A N 1
ATOM 2160 C CA . ALA A 1 283 ? 14.423 -4.434 -7.782 1.00 73.19 283 ALA A CA 1
ATOM 2161 C C . ALA A 1 283 ? 14.631 -3.222 -8.710 1.00 73.19 283 ALA A C 1
ATOM 2163 O O . ALA A 1 283 ? 13.672 -2.734 -9.313 1.00 73.19 283 ALA A O 1
ATOM 2164 N N . ALA A 1 284 ? 15.876 -2.754 -8.873 1.00 76.06 284 ALA A N 1
ATOM 2165 C CA . ALA A 1 284 ? 16.193 -1.656 -9.782 1.00 76.06 284 ALA A CA 1
ATOM 2166 C C . ALA A 1 284 ? 16.118 -2.066 -11.263 1.00 76.06 284 ALA A C 1
ATOM 2168 O O . ALA A 1 284 ? 15.717 -1.249 -12.095 1.00 76.06 284 ALA A O 1
ATOM 2169 N N . GLU A 1 285 ? 16.467 -3.306 -11.612 1.00 82.06 285 GLU A N 1
ATOM 2170 C CA . GLU A 1 285 ? 16.360 -3.823 -12.985 1.00 82.06 285 GLU A CA 1
ATOM 2171 C C . GLU A 1 285 ? 14.891 -4.030 -13.369 1.00 82.06 285 GLU A C 1
ATOM 2173 O O . GLU A 1 285 ? 14.432 -3.510 -14.386 1.00 82.06 285 GLU A O 1
ATOM 2178 N N . THR A 1 286 ? 14.117 -4.620 -12.458 1.00 83.00 286 THR A N 1
ATOM 2179 C CA . THR A 1 286 ? 12.661 -4.753 -12.572 1.00 83.00 286 THR A CA 1
ATOM 2180 C C . THR A 1 286 ? 11.975 -3.393 -12.745 1.00 83.00 286 THR A C 1
ATOM 2182 O O . T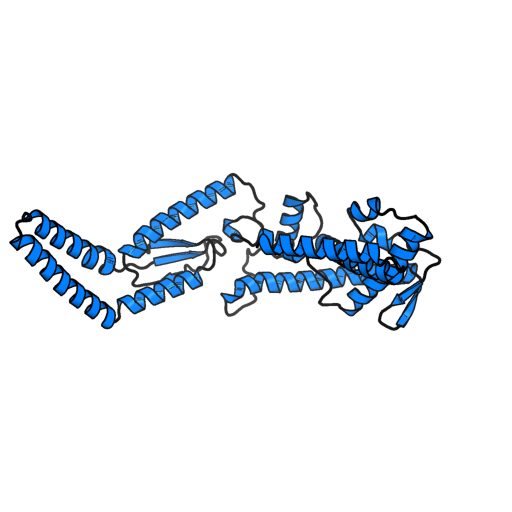HR A 1 286 ? 11.105 -3.210 -13.603 1.00 83.00 286 THR A O 1
ATOM 2185 N N . LEU A 1 287 ? 12.359 -2.399 -11.937 1.00 83.94 287 LEU A N 1
ATOM 2186 C CA . LEU A 1 287 ? 11.812 -1.049 -12.054 1.00 83.94 287 LEU A CA 1
ATOM 2187 C C . LEU A 1 287 ? 12.225 -0.392 -13.376 1.00 83.94 287 LEU A C 1
ATOM 2189 O O . LEU A 1 287 ? 11.405 0.260 -14.018 1.00 83.94 287 LEU A O 1
ATOM 2193 N N . THR A 1 288 ? 13.465 -0.609 -13.821 1.00 87.81 288 THR A N 1
ATOM 2194 C CA . THR A 1 288 ? 13.955 -0.137 -15.124 1.00 87.81 288 THR A CA 1
ATOM 2195 C C . THR A 1 288 ? 13.136 -0.730 -16.269 1.00 87.81 288 THR A C 1
ATOM 2197 O O . THR A 1 288 ? 12.734 0.000 -17.174 1.00 87.81 288 THR A O 1
ATOM 2200 N N . GLN A 1 289 ? 12.833 -2.028 -16.218 1.00 88.12 289 GLN A N 1
ATOM 2201 C CA . GLN A 1 289 ? 11.989 -2.704 -17.200 1.00 88.12 289 GLN A CA 1
ATOM 2202 C C . GLN A 1 289 ? 10.577 -2.096 -17.235 1.00 88.12 289 GLN A C 1
ATOM 2204 O O . GLN A 1 289 ? 10.089 -1.748 -18.309 1.00 88.12 289 GLN A O 1
ATOM 2209 N N . ASN A 1 290 ? 9.946 -1.873 -16.077 1.00 87.31 290 ASN A N 1
ATOM 2210 C CA . ASN A 1 290 ? 8.630 -1.225 -15.995 1.00 87.31 290 ASN A CA 1
ATOM 2211 C C . ASN A 1 290 ? 8.643 0.222 -16.525 1.00 87.31 290 ASN A C 1
ATOM 2213 O O . ASN A 1 290 ? 7.745 0.622 -17.270 1.00 87.31 290 ASN A O 1
ATOM 2217 N N . ILE A 1 291 ? 9.689 0.994 -16.210 1.00 89.25 291 ILE A N 1
ATOM 2218 C CA . ILE A 1 291 ? 9.898 2.345 -16.750 1.00 89.25 291 ILE A CA 1
ATOM 2219 C C . ILE A 1 291 ? 9.993 2.304 -18.279 1.00 89.25 291 ILE A C 1
ATOM 2221 O O . ILE A 1 291 ? 9.364 3.124 -18.948 1.00 89.25 291 ILE A O 1
ATOM 2225 N N . LEU A 1 292 ? 10.743 1.351 -18.841 1.00 90.31 292 LEU A N 1
ATOM 2226 C CA . LEU A 1 292 ? 10.864 1.184 -20.288 1.00 90.31 292 LEU A CA 1
ATOM 2227 C C . LEU A 1 292 ? 9.522 0.800 -20.920 1.00 90.31 292 LEU A C 1
ATOM 2229 O O . LEU A 1 292 ? 9.145 1.412 -21.915 1.00 90.31 292 LEU A O 1
ATOM 2233 N N . ILE A 1 293 ? 8.758 -0.125 -20.331 1.00 88.75 293 ILE A N 1
ATOM 2234 C CA . ILE A 1 293 ? 7.405 -0.471 -20.805 1.00 88.75 293 ILE A CA 1
ATOM 2235 C C . ILE A 1 293 ? 6.528 0.787 -20.871 1.00 88.75 293 ILE A C 1
ATOM 2237 O O . ILE A 1 293 ? 5.921 1.072 -21.906 1.00 88.75 293 ILE A O 1
ATOM 2241 N N . ASN A 1 294 ? 6.502 1.591 -19.809 1.00 88.69 294 ASN A N 1
ATOM 2242 C CA . ASN A 1 294 ? 5.695 2.810 -19.773 1.00 88.69 294 ASN A CA 1
ATOM 2243 C C . ASN A 1 294 ? 6.168 3.861 -20.782 1.00 88.69 294 ASN A C 1
ATOM 2245 O O . ASN A 1 294 ? 5.350 4.397 -21.529 1.00 88.69 294 ASN A O 1
ATOM 2249 N N . ALA A 1 295 ? 7.478 4.099 -20.872 1.00 88.88 295 ALA A N 1
ATOM 2250 C CA . ALA A 1 295 ? 8.053 5.022 -21.848 1.00 88.88 295 ALA A CA 1
ATOM 2251 C C . ALA A 1 295 ? 7.730 4.605 -23.291 1.00 88.88 295 ALA A C 1
ATOM 2253 O O . ALA A 1 295 ? 7.536 5.452 -24.157 1.00 88.88 295 ALA A O 1
ATOM 2254 N N . THR A 1 296 ? 7.631 3.302 -23.558 1.00 88.44 296 THR A N 1
ATOM 2255 C CA . THR A 1 296 ? 7.328 2.791 -24.901 1.00 88.44 296 THR A CA 1
ATOM 2256 C C . THR A 1 296 ? 5.867 2.934 -25.269 1.00 88.44 296 THR A C 1
ATOM 2258 O O . THR A 1 296 ? 5.576 3.269 -26.411 1.00 88.44 296 THR A O 1
ATOM 2261 N N . ARG A 1 297 ? 4.956 2.767 -24.306 1.00 84.88 297 ARG A N 1
ATOM 2262 C CA . ARG A 1 297 ? 3.531 3.076 -24.481 1.00 84.88 297 ARG A CA 1
ATOM 2263 C C . ARG A 1 297 ? 3.311 4.559 -24.775 1.00 84.88 297 ARG A C 1
ATOM 2265 O O . ARG A 1 297 ? 2.541 4.887 -25.676 1.00 84.88 297 ARG A O 1
ATOM 2272 N N . ASP A 1 298 ? 4.010 5.437 -24.058 1.00 83.56 298 ASP A N 1
ATOM 2273 C CA . ASP A 1 298 ? 3.938 6.885 -24.282 1.00 83.56 298 ASP A CA 1
ATOM 2274 C C . ASP A 1 298 ? 4.534 7.263 -25.656 1.00 83.56 298 ASP A C 1
ATOM 2276 O O . ASP A 1 298 ? 3.912 7.986 -26.435 1.00 83.56 298 ASP A O 1
ATOM 2280 N N . ALA A 1 299 ? 5.704 6.714 -25.999 1.00 82.81 299 ALA A N 1
ATOM 2281 C CA . ALA A 1 299 ? 6.368 6.975 -27.276 1.00 82.81 299 ALA A CA 1
ATOM 2282 C C . ALA A 1 299 ? 5.639 6.357 -28.482 1.00 82.81 299 ALA A C 1
ATOM 2284 O O . ALA A 1 299 ? 5.723 6.906 -29.577 1.00 82.81 299 ALA A O 1
ATOM 2285 N N . ALA A 1 300 ? 4.914 5.246 -28.311 1.00 79.50 300 ALA A N 1
ATOM 2286 C CA . ALA A 1 300 ? 4.109 4.638 -29.371 1.00 79.50 300 ALA A CA 1
ATOM 2287 C C . ALA A 1 300 ? 2.975 5.572 -29.810 1.00 79.50 300 ALA A C 1
ATOM 2289 O O . ALA A 1 300 ? 2.791 5.789 -31.006 1.00 79.50 300 ALA A O 1
ATOM 2290 N N . ALA A 1 301 ? 2.253 6.171 -28.855 1.00 77.50 301 ALA A N 1
ATOM 2291 C CA . ALA A 1 301 ? 1.202 7.146 -29.148 1.00 77.50 301 ALA A CA 1
ATOM 2292 C C . ALA A 1 301 ? 1.749 8.344 -29.944 1.00 77.50 301 ALA A C 1
ATOM 2294 O O . ALA A 1 301 ? 1.183 8.735 -30.964 1.00 77.50 301 ALA A O 1
ATOM 2295 N N . ASP A 1 302 ? 2.898 8.872 -29.520 1.00 75.69 302 ASP A N 1
ATOM 2296 C CA . ASP A 1 302 ? 3.589 9.973 -30.198 1.00 75.69 302 ASP A CA 1
ATOM 2297 C C . ASP A 1 302 ? 4.119 9.560 -31.591 1.00 75.69 302 ASP A C 1
ATOM 2299 O O . ASP A 1 302 ? 4.036 10.313 -32.561 1.00 75.69 302 ASP A O 1
ATOM 2303 N N . ALA A 1 303 ? 4.591 8.319 -31.748 1.00 73.19 303 ALA A N 1
ATOM 2304 C CA . ALA A 1 303 ? 5.021 7.774 -33.036 1.00 73.19 303 ALA A CA 1
ATOM 2305 C C . ALA A 1 303 ? 3.859 7.617 -34.036 1.00 73.19 303 ALA A C 1
ATOM 2307 O O . ALA A 1 303 ? 4.033 7.920 -35.221 1.00 73.19 303 ALA A O 1
ATOM 2308 N N . PHE A 1 304 ? 2.676 7.181 -33.584 1.00 72.75 304 PHE A N 1
ATOM 2309 C CA . PHE A 1 304 ? 1.476 7.121 -34.428 1.00 72.75 304 PHE A CA 1
ATOM 2310 C C . PHE A 1 304 ? 1.019 8.517 -34.861 1.00 72.75 304 PHE A C 1
ATOM 2312 O O . PHE A 1 304 ? 0.686 8.699 -36.034 1.00 72.75 304 PHE A O 1
ATOM 2319 N N . ALA A 1 305 ? 1.073 9.499 -33.954 1.00 75.00 305 ALA A N 1
ATOM 2320 C CA . ALA A 1 305 ? 0.774 10.895 -34.270 1.00 75.00 305 ALA A CA 1
ATOM 2321 C C . ALA A 1 305 ? 1.741 11.457 -35.327 1.00 75.00 305 ALA A C 1
ATOM 2323 O O . ALA A 1 305 ? 1.315 12.061 -36.308 1.00 75.00 305 ALA A O 1
ATOM 2324 N N . PHE A 1 306 ? 3.045 11.199 -35.181 1.00 69.38 306 PHE A N 1
ATOM 2325 C CA . PHE A 1 306 ? 4.057 11.656 -36.138 1.00 69.38 306 PHE A CA 1
ATOM 2326 C C . PHE A 1 306 ? 3.931 10.990 -37.517 1.00 69.38 306 PHE A C 1
ATOM 2328 O O . PHE A 1 306 ? 4.199 11.616 -38.540 1.00 69.38 306 PHE A O 1
ATOM 2335 N N . SER A 1 307 ? 3.504 9.726 -37.557 1.00 69.94 307 SER A N 1
ATOM 2336 C CA . SER A 1 307 ? 3.352 8.960 -38.801 1.00 69.94 307 SER A CA 1
ATOM 2337 C C . SER A 1 307 ? 2.035 9.248 -39.541 1.00 69.94 307 SER A C 1
ATOM 2339 O O . SER A 1 307 ? 1.785 8.637 -40.578 1.00 69.94 307 SER A O 1
ATOM 2341 N N . GLY A 1 308 ? 1.176 10.136 -39.018 1.00 71.62 308 GLY A N 1
ATOM 2342 C CA . GLY A 1 308 ? -0.139 10.442 -39.597 1.00 71.62 308 GLY A CA 1
ATOM 2343 C C . GLY A 1 308 ? -1.148 9.291 -39.488 1.00 71.62 308 GLY A C 1
ATOM 2344 O O . GLY A 1 308 ? -2.076 9.193 -40.288 1.00 71.62 308 GLY A O 1
ATOM 2345 N N . ALA A 1 309 ? -0.960 8.382 -38.527 1.00 77.06 309 ALA A N 1
ATOM 2346 C CA . ALA A 1 309 ? -1.794 7.198 -38.333 1.00 77.06 309 ALA A CA 1
ATOM 2347 C C . ALA A 1 309 ? -2.966 7.478 -37.369 1.00 77.06 309 ALA A C 1
ATOM 2349 O O . ALA A 1 309 ? -3.153 6.763 -36.382 1.00 77.06 309 ALA A O 1
ATOM 2350 N N . ASP A 1 310 ? -3.767 8.510 -37.655 1.00 77.38 310 ASP A N 1
ATOM 2351 C CA . ASP A 1 310 ? -4.795 9.042 -36.742 1.00 77.38 310 ASP A CA 1
ATOM 2352 C C . ASP A 1 310 ? -5.833 7.994 -36.309 1.00 77.38 310 ASP A C 1
ATOM 2354 O O . ASP A 1 310 ? -6.237 7.948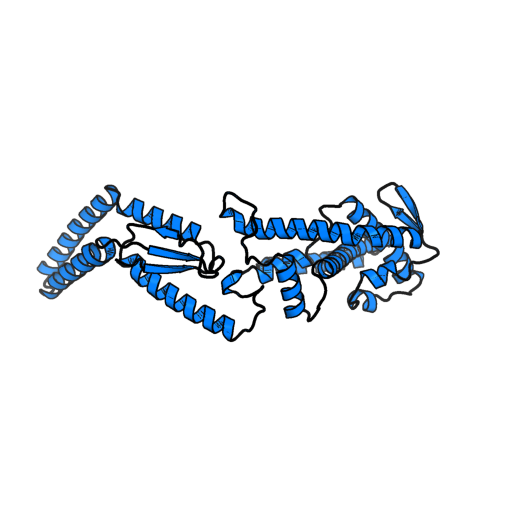 -35.148 1.00 77.38 310 ASP A O 1
ATOM 2358 N N . ALA A 1 311 ? -6.230 7.093 -37.213 1.00 78.88 311 ALA A N 1
ATOM 2359 C CA . ALA A 1 311 ? -7.173 6.018 -36.898 1.00 78.88 311 ALA A CA 1
ATOM 2360 C C . ALA A 1 311 ? -6.584 4.982 -35.920 1.00 78.88 311 ALA A C 1
ATOM 2362 O O . ALA A 1 311 ? -7.280 4.507 -35.021 1.00 78.88 311 ALA A O 1
ATOM 2363 N N . ALA A 1 312 ? -5.298 4.648 -36.069 1.00 76.69 312 ALA A N 1
ATOM 2364 C CA . ALA A 1 312 ? -4.606 3.735 -35.161 1.00 76.69 312 ALA A CA 1
ATOM 2365 C C . ALA A 1 312 ? -4.381 4.391 -33.793 1.00 76.69 312 ALA A C 1
ATOM 2367 O O . ALA A 1 312 ? -4.594 3.749 -32.765 1.00 76.69 312 ALA A O 1
ATOM 2368 N N . LEU A 1 313 ? -4.039 5.683 -33.783 1.00 78.81 313 LEU A N 1
ATOM 2369 C CA . LEU A 1 313 ? -3.918 6.474 -32.564 1.00 78.81 313 LEU A CA 1
ATOM 2370 C C . LEU A 1 313 ? -5.252 6.560 -31.812 1.00 78.81 313 LEU A C 1
ATOM 2372 O O . LEU A 1 313 ? -5.278 6.326 -30.610 1.00 78.81 313 LEU A O 1
ATOM 2376 N N . MET A 1 314 ? -6.362 6.834 -32.505 1.00 82.06 314 MET A N 1
ATOM 2377 C CA . MET A 1 314 ? -7.692 6.920 -31.890 1.00 82.06 314 MET A CA 1
ATOM 2378 C C . MET A 1 314 ? -8.165 5.573 -31.334 1.00 82.06 314 MET A C 1
ATOM 2380 O O . MET A 1 314 ? -8.784 5.518 -30.274 1.00 82.06 314 MET A O 1
ATOM 2384 N N . ASN A 1 315 ? -7.857 4.468 -32.017 1.00 82.62 315 ASN A N 1
ATOM 2385 C CA . ASN A 1 315 ? -8.135 3.135 -31.491 1.00 82.62 315 ASN A CA 1
ATOM 2386 C C . ASN A 1 315 ? -7.287 2.836 -30.240 1.00 82.62 315 ASN A C 1
ATOM 2388 O O . ASN A 1 315 ? -7.802 2.338 -29.239 1.00 82.62 315 ASN A O 1
ATOM 2392 N N . TYR A 1 316 ? -6.000 3.196 -30.266 1.00 81.75 316 TYR A N 1
ATOM 2393 C CA . TYR A 1 316 ? -5.098 3.037 -29.127 1.00 81.75 316 TYR A CA 1
ATOM 2394 C C . TYR A 1 316 ? -5.552 3.852 -27.909 1.00 81.75 316 TYR A C 1
ATOM 2396 O O . TYR A 1 316 ? -5.666 3.295 -26.820 1.00 81.75 316 TYR A O 1
ATOM 2404 N N . THR A 1 317 ? -5.869 5.140 -28.078 1.00 82.25 317 THR A N 1
ATOM 2405 C CA . THR A 1 317 ? -6.305 6.008 -26.972 1.00 82.25 317 THR A CA 1
ATOM 2406 C C . THR A 1 317 ? -7.658 5.588 -26.408 1.00 82.25 317 THR A C 1
ATOM 2408 O O . THR A 1 317 ? -7.826 5.588 -25.189 1.00 82.25 317 THR A O 1
ATOM 2411 N N . ASN A 1 318 ? -8.601 5.158 -27.255 1.00 84.94 318 ASN A N 1
ATOM 2412 C CA . ASN A 1 318 ? -9.858 4.576 -26.785 1.00 84.94 318 ASN A CA 1
ATOM 2413 C C . ASN A 1 318 ? -9.603 3.301 -25.972 1.00 84.94 318 ASN A C 1
ATOM 2415 O O . ASN A 1 318 ? -10.106 3.193 -24.855 1.00 84.94 318 ASN A O 1
ATOM 2419 N N . THR A 1 319 ? -8.767 2.383 -26.465 1.00 83.62 319 THR A N 1
ATOM 2420 C CA . THR A 1 319 ? -8.438 1.138 -25.750 1.00 83.62 319 THR A CA 1
ATOM 2421 C C . THR A 1 319 ? -7.756 1.428 -24.408 1.00 83.62 319 THR A C 1
ATOM 2423 O O . THR A 1 319 ? -8.189 0.916 -23.377 1.00 83.62 319 THR A O 1
ATOM 2426 N N . ASP A 1 320 ? -6.764 2.321 -24.380 1.00 81.12 320 ASP A N 1
ATOM 2427 C CA . ASP A 1 320 ? -6.091 2.755 -23.148 1.00 81.12 320 ASP A CA 1
ATOM 2428 C C . ASP A 1 320 ? -7.073 3.399 -22.152 1.00 81.12 320 ASP A C 1
ATOM 2430 O O . ASP A 1 320 ? -7.055 3.081 -20.962 1.00 81.12 320 ASP A O 1
ATOM 2434 N N . SER A 1 321 ? -7.995 4.244 -22.628 1.00 82.12 321 SER A N 1
ATOM 2435 C CA . SER A 1 321 ? -9.017 4.853 -21.768 1.00 82.12 321 SER A CA 1
ATOM 2436 C C . SER A 1 321 ? -9.979 3.816 -21.176 1.00 82.12 321 SER A C 1
ATOM 2438 O O . SER A 1 321 ? -10.264 3.872 -19.981 1.00 82.12 321 SER A O 1
ATOM 2440 N N . THR A 1 322 ? -10.419 2.824 -21.961 1.00 84.25 322 THR A N 1
ATOM 2441 C CA . THR A 1 322 ? -11.276 1.733 -21.468 1.00 84.25 322 THR A CA 1
ATOM 2442 C C . THR A 1 322 ? -10.555 0.862 -20.449 1.00 84.25 322 THR A C 1
ATOM 2444 O O . THR A 1 322 ? -11.122 0.531 -19.411 1.00 84.25 322 THR A O 1
ATOM 2447 N N . GLN A 1 323 ? -9.272 0.573 -20.671 1.00 79.69 323 GLN A N 1
ATOM 2448 C CA . GLN A 1 323 ? -8.461 -0.173 -19.718 1.00 79.69 323 GLN A CA 1
ATOM 2449 C C . GLN A 1 323 ? -8.308 0.592 -18.396 1.00 79.69 323 GLN A C 1
ATOM 2451 O O . GLN A 1 323 ? -8.450 0.004 -17.325 1.00 79.69 323 GLN A O 1
ATOM 245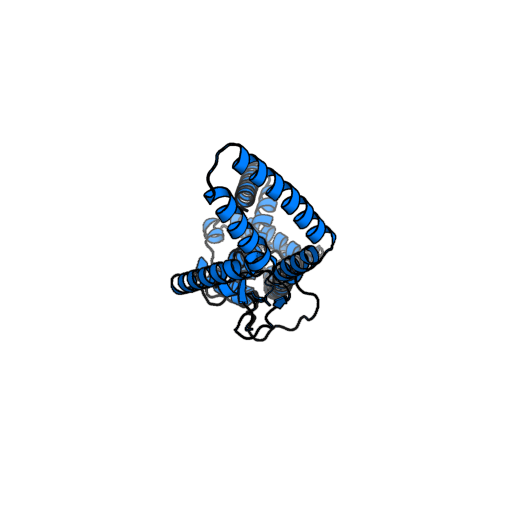6 N N . LYS A 1 324 ? -8.073 1.908 -18.449 1.00 78.94 324 LYS A N 1
ATOM 2457 C CA . LYS A 1 324 ? -8.010 2.761 -17.252 1.00 78.94 324 LYS A CA 1
ATOM 2458 C C . LYS A 1 324 ? -9.347 2.831 -16.512 1.00 78.94 324 LYS A C 1
ATOM 2460 O O . LYS A 1 324 ? -9.336 2.795 -15.285 1.00 78.94 324 LYS A O 1
ATOM 2465 N N . MET A 1 325 ? -10.476 2.880 -17.225 1.00 76.44 325 MET A N 1
ATOM 2466 C CA . MET A 1 325 ? -11.813 2.824 -16.616 1.00 76.44 325 MET A CA 1
ATOM 2467 C C . MET A 1 325 ? -12.044 1.498 -15.883 1.00 76.44 325 MET A C 1
ATOM 2469 O O . MET A 1 325 ? -12.419 1.521 -14.716 1.00 76.44 325 MET A O 1
ATOM 2473 N N . HIS A 1 326 ? -11.708 0.358 -16.491 1.00 73.44 326 HIS A N 1
ATOM 2474 C CA . HIS A 1 326 ? -11.834 -0.947 -15.831 1.00 73.44 326 HIS A CA 1
ATOM 2475 C C . HIS A 1 326 ? -10.946 -1.095 -14.588 1.00 73.44 326 HIS A C 1
ATOM 2477 O O . HIS A 1 326 ? -11.350 -1.720 -13.612 1.00 73.44 326 HIS A O 1
ATOM 2483 N N . ILE A 1 327 ? -9.745 -0.507 -14.590 1.00 69.69 327 ILE A N 1
ATOM 2484 C CA . ILE A 1 327 ? -8.873 -0.494 -13.404 1.00 69.69 327 ILE A CA 1
ATOM 2485 C C . ILE A 1 327 ? -9.463 0.396 -12.298 1.00 69.69 327 ILE A C 1
ATOM 2487 O O . ILE A 1 327 ? -9.314 0.080 -11.121 1.00 69.69 327 ILE A O 1
ATOM 2491 N N . ALA A 1 328 ? -10.127 1.498 -12.656 1.00 67.06 328 ALA A N 1
ATOM 2492 C CA . ALA A 1 328 ? -10.789 2.378 -11.696 1.00 67.06 328 ALA A CA 1
ATOM 2493 C C . ALA A 1 328 ? -12.064 1.759 -11.100 1.00 67.06 328 ALA A C 1
ATOM 2495 O O . ALA A 1 328 ? -12.345 1.998 -9.936 1.00 67.06 328 ALA A O 1
ATOM 2496 N N . GLU A 1 329 ? -12.805 0.949 -11.862 1.00 67.44 329 GLU A N 1
ATOM 2497 C CA . GLU A 1 329 ? -13.972 0.196 -11.366 1.00 67.44 329 GLU A CA 1
ATOM 2498 C C . GLU A 1 329 ? -13.590 -0.940 -10.401 1.00 67.44 329 GLU A C 1
ATOM 2500 O O . GLU A 1 329 ? -14.416 -1.377 -9.602 1.00 67.44 329 GLU A O 1
ATOM 2505 N N . ALA A 1 330 ? -12.353 -1.439 -10.491 1.00 47.38 330 ALA A N 1
ATOM 2506 C CA . ALA A 1 330 ? -11.843 -2.530 -9.664 1.00 47.38 330 ALA A CA 1
ATOM 2507 C C . ALA A 1 330 ? -11.187 -2.072 -8.343 1.00 47.38 330 ALA A C 1
ATOM 2509 O O . ALA A 1 330 ? -10.868 -2.927 -7.513 1.00 47.38 330 ALA A O 1
ATOM 2510 N N . ASN A 1 331 ? -10.966 -0.764 -8.160 1.00 43.19 331 ASN A N 1
ATOM 2511 C CA . ASN A 1 331 ? -10.413 -0.151 -6.942 1.00 43.19 331 ASN A CA 1
ATOM 2512 C C . ASN A 1 331 ? -11.511 0.500 -6.096 1.00 43.19 331 ASN A C 1
ATOM 2514 O O . ASN A 1 331 ? -11.347 0.496 -4.856 1.00 43.19 331 ASN A O 1
#